Protein AF-A0AAW8JN00-F1 (afdb_monomer)

Organism: NCBI:txid202952

Sequence (300 aa):
QDIVAKSGEGSQAATDALGNSLAQNLGGSSTYKDGVVTAPNYQITNLDGTSSTAATVGDAISSLNTAVTTPLNFSGDKGTGSSNKLGSTLAVVGDSNITTTATQDQIAVTLNKDLTIDSITAGNSKLDNSGLTVKNGNNTALYGADGINLNNGAVTVNKDGLTIAGGPSVTSAGINAGNKTISNVADAVNANDAVNKAQLDAASKAQDGKSATLGESTATALGGDAKYENGVVTSPNYQITNLDGSNSTAATVGDAISSLNAAVTTPLTFTGDSGSSTNKLGTTLAITGDDNITTTASQG

Secondary structure (DSSP, 8-state):
-HHHHHHHHHHHHHHHHHHHHHHHHH-TT--EETTEEPPP-EEEE-TTS-EEEESSHHHHHHHHHHHHHSPEEE--SSSS-EEE-TTPPPP----SSEEEEEETTEEEEEE-SS---S-EEETTEEEETTEEEEEETTEEEEEETTEEEETTTTEEEETTEEEETTS-EEETTEEE-TT------PPP-STTSPPPHHHHHHHHHHHHHHHHHHHHHHHHHH-TT--EETTEEPPP-EEEE-TTS-EEEESSHHHHHHHHHHHHHSPEEEE-SS-EEEE-TT--------TT--------

Foldseek 3Di:
DPVVVVVVVVVVVVLQVVLQVVQVVQAQPWDDDDNDIAFHWDWDQAPVRDIDTDRDPVVRVVRVVCRQQFWDWADDPDDDTDTHGPPDDDDDDDDPQWDWDDDVPDIDIDGDPDDDDQWDDDPQWIAHQQGIWGDDPQWIWGQGPQGIDINNNCWGQGPQGIDGVCAWTAGPVGTDGSPDDDPPQDDDDDPPGDHDVVVVVVVVVVVVVVLQVVLQVVQVVQDQPWHDDPSDTAFHWDWDQAPVRDIDTDRDPVVRVVRVVVRQQAWDWDDDVDDIDTHHPPDDDDDDDDPVDDDDDDDD

Nearest PDB structures (foldseek):
  3wpr-assembly1_B  TM=3.966E-01  e=1.343E-11  Acinetobacter sp. Tol 5
  3wpr-assembly1_C  TM=3.995E-01  e=1.968E-11  Acinetobacter sp. Tol 5
  3d9x-assembly1_B  TM=4.534E-01  e=5.196E-06  Bartonella henselae
  3wpa-assembly1_A  TM=3.324E-01  e=3.091E-08  Acinetobacter sp. Tol 5
  4lgo-assembly1_B  TM=4.475E-01  e=1.464E-05  Bartonella quintana

Solvent-accessible surface area (backbone atoms only — not comparable to full-atom values): 18003 Å² total; per-residue (Å²): 122,70,71,65,53,58,56,49,54,55,52,48,51,53,49,49,52,48,37,43,49,49,14,59,72,67,29,42,84,22,43,53,56,97,94,43,64,47,67,28,51,39,80,41,77,44,93,90,71,48,78,49,75,24,62,43,72,67,54,45,51,50,52,52,50,48,57,59,60,51,54,54,74,49,78,60,101,63,85,90,52,50,76,41,48,70,93,62,88,84,86,74,79,56,58,90,42,33,48,51,48,79,55,92,96,44,73,49,79,43,75,45,94,64,70,87,72,79,62,48,77,60,87,56,32,36,40,41,93,70,30,43,36,38,51,60,88,90,42,37,40,35,42,33,96,78,31,38,35,30,54,90,55,46,33,36,38,38,98,58,34,43,42,31,65,92,40,40,35,43,36,87,92,45,78,44,61,46,96,50,86,84,74,92,58,59,82,53,85,56,97,86,49,66,74,34,70,68,62,54,53,51,54,53,52,53,51,53,50,52,52,49,55,52,32,41,51,50,11,59,72,69,30,43,85,21,38,54,56,98,93,39,62,46,66,31,51,40,81,40,78,46,97,89,72,49,76,50,76,22,62,43,72,66,54,44,52,48,52,53,50,51,57,61,66,48,61,48,78,49,73,57,102,73,66,71,51,76,44,48,75,93,59,88,81,88,75,81,55,61,99,88,43,88,72,78,92,71,90,129

pLDDT: mean 92.85, std 9.32, range [42.09, 98.81]

Structure (mmCIF, N/CA/C/O backbone):
data_AF-A0AAW8JN00-F1
#
_entry.id   AF-A0AAW8JN00-F1
#
loop_
_atom_site.group_PDB
_atom_site.id
_atom_site.type_symbol
_atom_site.label_atom_id
_atom_site.label_alt_id
_atom_site.label_comp_id
_atom_site.label_asym_id
_atom_site.label_entity_id
_atom_site.label_seq_id
_atom_site.pdbx_PDB_ins_code
_atom_site.Cartn_x
_atom_site.Cartn_y
_atom_site.Cartn_z
_atom_site.occupancy
_atom_site.B_iso_or_equiv
_atom_site.auth_seq_id
_atom_site.auth_comp_id
_atom_site.auth_asym_id
_atom_site.auth_atom_id
_atom_site.pdbx_PDB_model_num
ATOM 1 N N . GLN A 1 1 ? 73.811 16.311 -104.431 1.00 53.72 1 GLN A N 1
ATOM 2 C CA . GLN A 1 1 ? 74.009 16.973 -103.126 1.00 53.72 1 GLN A CA 1
ATOM 3 C C . GLN A 1 1 ? 72.681 17.491 -102.559 1.00 53.72 1 GLN A C 1
ATOM 5 O O . GLN A 1 1 ? 72.428 17.252 -101.393 1.00 53.72 1 GLN A O 1
ATOM 10 N N . ASP A 1 2 ? 71.786 18.083 -103.363 1.00 54.56 2 ASP A N 1
ATOM 11 C CA . ASP A 1 2 ? 70.560 18.752 -102.864 1.00 54.56 2 ASP A CA 1
ATOM 12 C C . ASP A 1 2 ? 69.351 17.826 -102.549 1.00 54.56 2 ASP A C 1
AT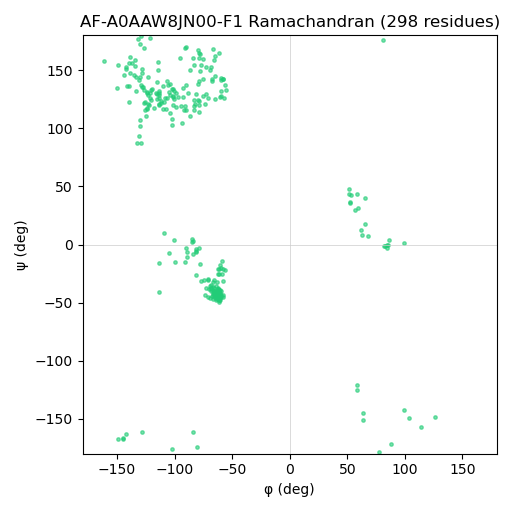OM 14 O O . ASP A 1 2 ? 68.523 18.116 -101.693 1.00 54.56 2 ASP A O 1
ATOM 18 N N . ILE A 1 3 ? 69.252 16.655 -103.195 1.00 51.94 3 ILE A N 1
ATOM 19 C CA . ILE A 1 3 ? 68.122 15.714 -103.003 1.00 51.94 3 ILE A CA 1
ATOM 20 C C . ILE A 1 3 ? 68.207 14.970 -101.656 1.00 51.94 3 ILE A C 1
ATOM 22 O O . ILE A 1 3 ? 67.180 14.669 -101.057 1.00 51.94 3 ILE A O 1
ATOM 26 N N . VAL A 1 4 ? 69.422 14.724 -101.153 1.00 53.56 4 VAL A N 1
ATOM 27 C CA . VAL A 1 4 ? 69.667 14.005 -99.885 1.00 53.56 4 VAL A CA 1
ATOM 28 C C . VAL A 1 4 ? 69.408 14.906 -98.667 1.00 53.56 4 VAL A C 1
ATOM 30 O O . VAL A 1 4 ? 68.942 14.430 -97.635 1.00 53.56 4 VAL A O 1
ATOM 33 N N . ALA A 1 5 ? 69.640 16.218 -98.799 1.00 52.75 5 ALA A N 1
ATOM 34 C CA . ALA A 1 5 ? 69.364 17.200 -97.748 1.00 52.75 5 ALA A CA 1
ATOM 35 C C . ALA A 1 5 ? 67.851 17.422 -97.549 1.00 52.75 5 ALA A C 1
ATOM 37 O O . ALA A 1 5 ? 67.353 17.343 -96.428 1.00 52.75 5 ALA A O 1
ATOM 38 N N . LYS A 1 6 ? 67.088 17.568 -98.644 1.00 52.38 6 LYS A N 1
ATOM 39 C CA . LYS A 1 6 ? 65.624 17.760 -98.603 1.00 52.38 6 LYS A CA 1
ATOM 40 C C . LYS A 1 6 ? 64.851 16.543 -98.076 1.00 52.38 6 LYS A C 1
ATOM 42 O O . LYS A 1 6 ? 63.824 16.707 -97.421 1.00 52.38 6 LYS A O 1
ATOM 47 N N . SER A 1 7 ? 65.341 15.322 -98.327 1.00 53.94 7 SER A N 1
ATOM 48 C CA . SER A 1 7 ? 64.768 14.099 -97.742 1.00 53.94 7 SER A CA 1
ATOM 49 C C . SER A 1 7 ? 65.036 13.968 -96.236 1.00 53.94 7 SER A C 1
ATOM 51 O O . SER A 1 7 ? 64.213 13.393 -95.527 1.00 53.94 7 SER A O 1
ATOM 53 N N . GLY A 1 8 ? 66.153 14.515 -95.737 1.00 58.94 8 GLY A N 1
ATOM 54 C CA . GLY A 1 8 ? 66.487 14.530 -94.308 1.00 58.94 8 GLY A CA 1
ATOM 55 C C . GLY A 1 8 ? 65.640 15.525 -93.512 1.00 58.94 8 GLY A C 1
ATOM 56 O O . GLY A 1 8 ? 65.099 15.170 -92.468 1.00 58.94 8 GLY A O 1
ATOM 57 N N . GLU A 1 9 ? 65.440 16.735 -94.043 1.00 61.09 9 GLU A N 1
ATOM 58 C CA . GLU A 1 9 ? 64.615 17.777 -93.408 1.00 61.09 9 GLU A CA 1
ATOM 59 C C . GLU A 1 9 ? 63.126 17.396 -93.341 1.00 61.09 9 GLU A C 1
ATOM 61 O O . GLU A 1 9 ? 62.487 17.590 -92.308 1.00 61.09 9 GLU A O 1
ATOM 66 N N . GLY A 1 10 ? 62.572 16.787 -94.398 1.00 65.56 10 GLY A N 1
ATOM 67 C CA . GLY A 1 10 ? 61.186 16.298 -94.394 1.00 65.56 10 GLY A CA 1
ATOM 68 C C . GLY A 1 10 ? 60.952 15.136 -93.418 1.00 65.56 10 GLY A C 1
ATOM 69 O O . GLY A 1 10 ? 59.910 15.079 -92.763 1.00 65.56 10 GLY A O 1
ATOM 70 N N . SER A 1 11 ? 61.936 14.239 -93.273 1.00 72.56 11 SER A N 1
ATOM 71 C CA . SER A 1 11 ? 61.894 13.137 -92.300 1.00 72.56 11 SER A CA 1
ATOM 72 C C . SER A 1 11 ? 62.031 13.636 -90.857 1.00 72.56 11 SER A C 1
ATOM 74 O O . SER A 1 11 ? 61.350 13.122 -89.967 1.00 72.56 11 SER A O 1
ATOM 76 N N . GLN A 1 12 ? 62.872 14.650 -90.617 1.00 77.50 12 GLN A N 1
ATOM 77 C CA . GLN A 1 12 ? 63.014 15.280 -89.303 1.00 77.50 12 GLN A CA 1
ATOM 78 C C . GLN A 1 12 ? 61.743 16.049 -88.920 1.00 77.50 12 GLN A C 1
ATOM 80 O O . GLN A 1 12 ? 61.234 15.846 -87.826 1.00 77.50 12 GLN A O 1
ATOM 85 N N . ALA A 1 13 ? 61.154 16.827 -89.835 1.00 81.69 13 ALA A N 1
ATOM 86 C CA . ALA A 1 13 ? 59.908 17.555 -89.582 1.00 81.69 13 ALA A CA 1
ATOM 87 C C . ALA A 1 13 ? 58.722 16.623 -89.261 1.00 81.69 13 ALA A C 1
ATOM 89 O O . ALA A 1 13 ? 57.920 16.921 -88.376 1.00 81.69 13 ALA A O 1
ATOM 90 N N . ALA A 1 14 ? 58.619 15.473 -89.938 1.00 84.69 14 ALA A N 1
ATOM 91 C CA . ALA A 1 14 ? 57.609 14.459 -89.628 1.00 84.69 14 ALA A CA 1
ATOM 92 C C . ALA A 1 14 ? 57.860 13.780 -88.267 1.00 84.69 14 ALA A C 1
ATOM 94 O O . ALA A 1 14 ? 56.913 13.525 -87.522 1.00 84.69 14 ALA A O 1
ATOM 95 N N . THR A 1 15 ? 59.128 13.530 -87.921 1.00 87.75 15 THR A N 1
ATOM 96 C CA . THR A 1 15 ? 59.525 12.969 -86.617 1.00 87.75 15 THR A CA 1
ATOM 97 C C . THR A 1 15 ? 59.272 13.964 -85.485 1.00 87.75 15 THR A C 1
ATOM 99 O O . THR A 1 15 ? 58.738 13.583 -84.447 1.00 87.75 15 THR A O 1
ATOM 102 N N . ASP A 1 16 ? 59.552 15.249 -85.703 1.00 91.38 16 ASP A N 1
ATOM 103 C CA . ASP A 1 16 ? 59.271 16.321 -84.751 1.00 91.38 16 ASP A CA 1
ATOM 104 C C . ASP A 1 16 ? 57.768 16.524 -84.566 1.00 91.38 16 ASP A C 1
ATOM 106 O O . ASP A 1 16 ? 57.301 16.707 -83.443 1.00 91.38 16 ASP A O 1
ATOM 110 N N . ALA A 1 17 ? 56.982 16.453 -85.643 1.00 91.88 17 ALA A N 1
ATOM 111 C CA . ALA A 1 17 ? 55.526 16.492 -85.557 1.00 91.88 17 ALA A CA 1
ATOM 112 C C . ALA A 1 17 ? 54.979 15.304 -84.748 1.00 91.88 17 ALA A C 1
ATOM 114 O O . ALA A 1 17 ? 54.106 15.492 -83.899 1.00 91.88 17 ALA A O 1
ATOM 115 N N . LEU A 1 18 ? 55.528 14.100 -84.953 1.00 93.69 18 LEU A N 1
ATOM 116 C CA . LEU A 1 18 ? 55.161 12.911 -84.184 1.00 93.69 18 LEU A CA 1
ATOM 117 C C . LEU A 1 18 ? 55.579 13.027 -82.710 1.00 93.69 18 LEU A C 1
ATOM 119 O O . LEU A 1 18 ? 54.777 12.718 -81.835 1.00 93.69 18 LEU A O 1
ATOM 123 N N . GLY A 1 19 ? 56.790 13.508 -82.422 1.00 95.12 19 GLY A N 1
ATOM 124 C CA . GLY A 1 19 ? 57.294 13.714 -81.062 1.00 95.12 19 GLY A CA 1
ATOM 125 C C . GLY A 1 19 ? 56.509 14.776 -80.292 1.00 95.12 19 GLY A C 1
ATOM 126 O O . GLY A 1 19 ? 56.103 14.539 -79.154 1.00 95.12 19 GLY A O 1
ATOM 127 N N . ASN A 1 20 ? 56.205 15.909 -80.934 1.00 94.44 20 ASN A N 1
ATOM 128 C CA . ASN A 1 20 ? 55.336 16.947 -80.376 1.00 94.44 20 ASN A CA 1
ATOM 129 C C . ASN A 1 20 ? 53.910 16.430 -80.145 1.00 94.44 20 ASN A C 1
ATOM 131 O O . ASN A 1 20 ? 53.331 16.686 -79.089 1.00 94.44 20 ASN A O 1
ATOM 135 N N . SER A 1 21 ? 53.355 15.669 -81.097 1.00 96.56 21 SER A N 1
ATOM 136 C CA . SER A 1 21 ? 52.035 15.050 -80.947 1.00 96.56 21 SER A CA 1
ATOM 137 C C . SER A 1 21 ? 52.020 14.032 -79.806 1.00 96.56 21 SER A C 1
ATOM 139 O O . SER A 1 21 ? 51.088 14.026 -79.006 1.00 96.56 21 SER A O 1
ATOM 141 N N . LEU A 1 22 ? 53.063 13.210 -79.671 1.00 95.94 22 LEU A N 1
ATOM 142 C CA . LEU A 1 22 ? 53.185 12.244 -78.584 1.00 95.94 22 LEU A CA 1
ATOM 143 C C . LEU A 1 22 ? 53.291 12.939 -77.219 1.00 95.94 22 LEU A C 1
ATOM 145 O O . LEU A 1 22 ? 52.544 12.582 -76.315 1.00 95.94 22 LEU A O 1
ATOM 149 N N . ALA A 1 23 ? 54.151 13.952 -77.073 1.00 95.62 23 ALA A N 1
ATOM 150 C CA . ALA A 1 23 ? 54.275 14.725 -75.833 1.00 95.62 23 ALA A CA 1
ATOM 151 C C . ALA A 1 23 ? 52.951 15.408 -75.446 1.00 95.62 23 ALA A C 1
ATOM 153 O O . ALA A 1 23 ? 52.528 15.345 -74.292 1.00 95.62 23 ALA A O 1
ATOM 154 N N . GLN A 1 24 ? 52.256 15.998 -76.424 1.00 95.38 24 GLN A N 1
ATOM 155 C CA . GLN A 1 24 ? 50.941 16.600 -76.213 1.00 95.38 24 GLN A CA 1
ATOM 156 C C . GLN A 1 24 ? 49.890 15.562 -75.789 1.00 95.38 24 GLN A C 1
ATOM 158 O O . GLN A 1 24 ? 49.123 15.824 -74.866 1.00 95.38 24 GLN A O 1
ATOM 163 N N . ASN A 1 25 ? 49.869 14.390 -76.431 1.00 95.31 25 ASN A N 1
ATOM 164 C CA . ASN A 1 25 ? 48.923 13.316 -76.118 1.00 95.31 25 ASN A CA 1
ATOM 165 C C . ASN A 1 25 ? 49.210 12.641 -74.768 1.00 95.31 25 ASN A C 1
ATOM 167 O O . ASN A 1 25 ? 48.277 12.190 -74.109 1.00 95.31 25 ASN A O 1
ATOM 171 N N . LEU A 1 26 ? 50.474 12.581 -74.335 1.00 95.44 26 LEU A N 1
ATOM 172 C CA . LEU A 1 26 ? 50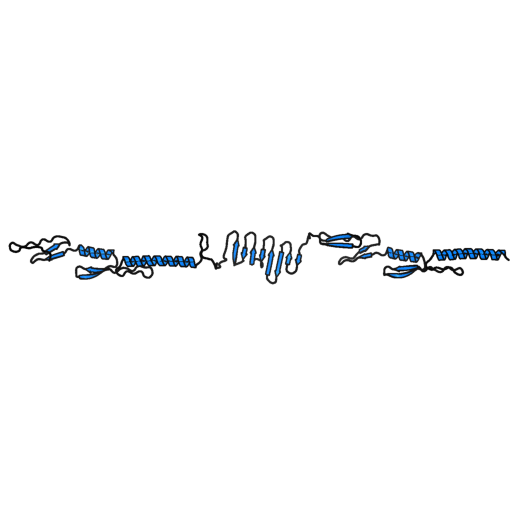.826 12.147 -72.981 1.00 95.44 26 LEU A CA 1
ATOM 173 C C . LEU A 1 26 ? 50.383 13.184 -71.937 1.00 95.44 26 LEU A C 1
ATOM 175 O O . LEU A 1 26 ? 49.941 12.808 -70.851 1.00 95.44 26 LEU A O 1
ATOM 179 N N . GLY A 1 27 ? 50.447 14.480 -72.252 1.00 95.00 27 GLY A N 1
ATOM 180 C CA . GLY A 1 27 ? 50.099 15.535 -71.304 1.00 95.00 27 GLY A CA 1
ATOM 181 C C . GLY A 1 27 ? 51.044 15.530 -70.099 1.00 95.00 27 GLY A C 1
ATOM 182 O O . GLY A 1 27 ? 52.236 15.287 -70.249 1.00 95.00 27 GLY A O 1
ATOM 183 N N . GLY A 1 28 ? 50.546 15.841 -68.896 1.00 94.88 28 GLY A N 1
ATOM 184 C CA . GLY A 1 28 ? 51.366 15.795 -67.674 1.00 94.88 28 GLY A CA 1
ATOM 185 C C . GLY A 1 28 ? 52.627 16.668 -67.741 1.00 94.88 28 GLY A C 1
ATOM 186 O O . GLY A 1 28 ? 53.642 16.328 -67.151 1.00 94.88 28 GLY A O 1
ATOM 187 N N . SER A 1 29 ? 52.595 17.767 -68.496 1.00 95.25 29 SER A N 1
ATOM 188 C CA . SER A 1 29 ? 53.763 18.620 -68.763 1.00 95.25 29 SER A CA 1
ATOM 189 C C . SER A 1 29 ? 54.895 17.968 -69.581 1.00 95.25 29 SER A C 1
ATOM 191 O O . SER A 1 29 ? 56.001 18.509 -69.598 1.00 95.25 29 SER A O 1
ATOM 193 N N . SER A 1 30 ? 54.643 16.861 -70.291 1.00 97.06 30 SER A N 1
ATOM 194 C CA . SER A 1 30 ? 55.571 16.315 -71.291 1.00 97.06 30 SER A CA 1
ATOM 195 C C . SER A 1 30 ? 55.884 17.333 -72.391 1.00 97.06 30 SER A C 1
ATOM 197 O O . SER A 1 30 ? 55.021 18.071 -72.866 1.00 97.06 30 SER A O 1
ATOM 199 N N . THR A 1 31 ? 57.134 17.333 -72.841 1.00 95.69 31 THR A N 1
ATOM 200 C CA . THR A 1 31 ? 57.665 18.191 -73.909 1.00 95.69 31 THR A CA 1
ATOM 201 C C . THR A 1 31 ? 58.499 17.369 -74.885 1.00 95.69 31 THR A C 1
ATOM 203 O O . THR A 1 31 ? 59.058 16.341 -74.507 1.00 95.69 31 THR A O 1
ATOM 206 N N . TYR A 1 32 ? 58.598 17.815 -76.138 1.00 95.19 32 TYR A N 1
ATOM 207 C CA . TYR A 1 32 ? 59.503 17.239 -77.132 1.00 95.19 32 TYR A CA 1
ATOM 208 C C . TYR A 1 32 ? 60.580 18.257 -77.504 1.00 95.19 32 TYR A C 1
ATOM 210 O O . TYR A 1 32 ? 60.267 19.393 -77.867 1.00 95.19 32 TYR A O 1
ATOM 218 N N . LYS A 1 33 ? 61.850 17.861 -77.387 1.00 92.56 33 LYS A N 1
ATOM 219 C CA . LYS A 1 33 ? 62.997 18.690 -77.765 1.00 92.56 33 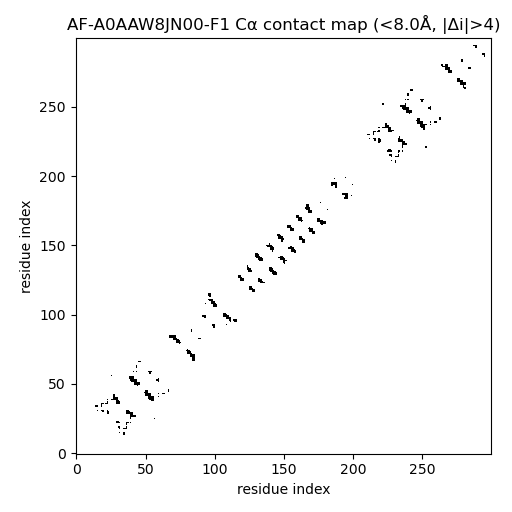LYS A CA 1
ATOM 220 C C . LYS A 1 33 ? 64.159 17.805 -78.208 1.00 92.56 33 LYS A C 1
ATOM 222 O O . LYS A 1 33 ? 64.470 16.822 -77.541 1.00 92.56 33 LYS A O 1
ATOM 227 N N . ASP A 1 34 ? 64.792 18.171 -79.323 1.00 89.31 34 ASP A N 1
ATOM 228 C CA . ASP A 1 34 ? 66.015 17.545 -79.844 1.00 89.31 34 ASP A CA 1
ATOM 229 C C . ASP A 1 34 ? 65.925 16.006 -79.963 1.00 89.31 34 ASP A C 1
ATOM 231 O O . ASP A 1 34 ? 66.842 15.278 -79.589 1.00 89.31 34 ASP A O 1
ATOM 235 N N . GLY A 1 35 ? 64.792 15.492 -80.462 1.00 88.75 35 GLY A N 1
ATOM 236 C CA . GLY A 1 35 ? 64.577 14.052 -80.664 1.00 88.75 35 GLY A CA 1
ATOM 237 C C . GLY A 1 35 ? 64.095 13.274 -79.434 1.00 88.75 35 GLY A C 1
ATOM 238 O O . GLY A 1 35 ? 63.870 12.069 -79.540 1.00 88.75 35 GLY A O 1
ATOM 239 N N . VAL A 1 36 ? 63.905 13.927 -78.281 1.00 93.81 36 VAL A N 1
ATOM 240 C CA . VAL A 1 36 ? 63.523 13.273 -77.018 1.00 93.81 36 VAL A CA 1
ATOM 241 C C . VAL A 1 36 ? 62.190 13.813 -76.501 1.00 93.81 36 VAL A C 1
ATOM 243 O O . VAL A 1 36 ? 61.981 15.023 -76.427 1.00 93.81 36 VAL A O 1
ATOM 246 N N . VAL A 1 37 ? 61.297 12.906 -76.096 1.00 95.88 37 VAL A N 1
ATOM 247 C CA . VAL A 1 37 ? 60.083 13.229 -75.331 1.00 95.88 37 VAL A CA 1
ATOM 248 C C . VAL A 1 37 ? 60.388 13.093 -73.840 1.00 95.88 37 VAL A C 1
ATOM 250 O O . VAL A 1 37 ? 60.869 12.049 -73.399 1.00 95.88 37 VAL A O 1
ATOM 253 N N . THR A 1 38 ? 60.111 14.131 -73.052 1.00 95.62 38 THR A N 1
ATOM 254 C CA . THR A 1 38 ? 60.216 14.062 -71.588 1.00 95.62 38 THR A CA 1
ATOM 255 C C . THR A 1 38 ? 59.042 13.280 -70.998 1.00 95.62 38 THR A C 1
ATOM 257 O O . THR A 1 38 ? 57.908 13.370 -71.479 1.00 95.62 38 THR A O 1
ATOM 260 N N . ALA A 1 39 ? 59.309 12.489 -69.956 1.00 95.75 39 ALA A N 1
ATOM 261 C CA . ALA A 1 39 ? 58.270 11.723 -69.274 1.00 95.75 39 ALA A CA 1
ATOM 262 C C . ALA A 1 39 ? 57.186 12.659 -68.705 1.00 95.75 39 ALA A C 1
ATOM 264 O O . ALA A 1 39 ? 57.524 13.750 -68.231 1.00 95.75 39 ALA A O 1
ATOM 265 N N . PRO A 1 40 ? 55.905 12.258 -68.738 1.00 96.38 40 PRO A N 1
ATOM 266 C CA . PRO A 1 40 ? 54.851 13.035 -68.105 1.00 96.38 40 PRO A CA 1
ATOM 267 C C . PRO A 1 40 ? 55.052 13.065 -66.587 1.00 96.38 40 PRO A C 1
ATOM 269 O O . PRO A 1 40 ? 55.760 12.249 -66.009 1.00 96.38 40 PRO A O 1
ATOM 272 N N . ASN A 1 41 ? 54.403 14.013 -65.929 1.00 95.81 41 ASN A N 1
ATOM 273 C CA . ASN A 1 41 ? 54.337 14.156 -64.486 1.00 95.81 41 ASN A CA 1
ATOM 274 C C . ASN A 1 41 ? 52.865 14.307 -64.086 1.00 95.81 41 ASN A C 1
ATOM 276 O O . ASN A 1 41 ? 52.324 15.417 -64.017 1.00 95.81 41 ASN A O 1
ATOM 280 N N . TYR A 1 42 ? 52.195 13.176 -63.870 1.00 97.31 42 TYR A N 1
ATOM 281 C CA . TYR A 1 42 ? 50.808 13.160 -63.415 1.00 97.31 42 TYR A CA 1
ATOM 282 C C . TYR A 1 42 ? 50.760 13.350 -61.904 1.00 97.31 42 TYR A C 1
ATOM 284 O O . TYR A 1 42 ? 51.319 12.540 -61.171 1.00 97.31 42 TYR A O 1
ATOM 292 N N . GLN A 1 43 ? 50.076 14.393 -61.438 1.00 95.31 43 GLN A N 1
ATOM 293 C CA . GLN A 1 43 ? 49.836 14.614 -60.012 1.00 95.31 43 GLN A CA 1
ATOM 294 C C . GLN A 1 43 ? 48.654 13.763 -59.541 1.00 95.31 43 GLN A C 1
ATOM 296 O O . GLN A 1 43 ? 47.587 13.789 -60.155 1.00 95.31 43 GLN A O 1
ATOM 301 N N . ILE A 1 44 ? 48.843 13.025 -58.450 1.00 95.50 44 ILE A N 1
ATOM 302 C CA . ILE A 1 44 ? 47.861 12.096 -57.885 1.00 95.50 44 ILE A CA 1
ATOM 303 C C . ILE A 1 44 ? 47.614 12.481 -56.431 1.00 95.50 44 ILE A C 1
ATOM 305 O O . ILE A 1 44 ? 48.565 12.623 -55.668 1.00 95.50 44 ILE A O 1
ATOM 309 N N . THR A 1 45 ? 46.349 12.613 -56.035 1.00 94.38 45 THR A N 1
ATOM 310 C CA . THR A 1 45 ? 45.963 12.750 -54.625 1.00 94.38 45 THR A CA 1
ATOM 311 C C . THR A 1 45 ? 45.689 11.367 -54.043 1.00 94.38 45 THR A C 1
ATOM 313 O O . THR A 1 45 ? 44.819 10.640 -54.524 1.00 94.38 45 THR A O 1
ATOM 316 N N . ASN A 1 46 ? 46.450 10.997 -53.021 1.00 91.00 46 ASN A N 1
ATOM 317 C CA . ASN A 1 46 ? 46.340 9.731 -52.313 1.00 91.00 46 ASN A CA 1
ATOM 318 C C . ASN A 1 46 ? 45.147 9.757 -51.334 1.00 91.00 46 ASN A C 1
ATOM 320 O O . ASN A 1 46 ? 44.632 10.818 -50.982 1.00 91.00 46 ASN A O 1
ATOM 324 N N . LEU A 1 47 ? 44.719 8.583 -50.856 1.00 89.94 47 LEU A N 1
ATOM 325 C CA . LEU A 1 47 ? 43.568 8.444 -49.946 1.00 89.94 47 LEU A CA 1
ATOM 326 C C . LEU A 1 47 ? 43.744 9.157 -48.595 1.00 89.94 47 LEU A C 1
ATOM 328 O O . LEU A 1 47 ? 42.758 9.529 -47.967 1.00 89.94 47 LEU A O 1
ATOM 332 N N . ASP A 1 48 ? 44.984 9.350 -48.154 1.00 90.00 48 ASP A N 1
ATOM 333 C CA . ASP A 1 48 ? 45.329 10.094 -46.938 1.00 90.00 48 ASP A CA 1
ATOM 334 C C . ASP A 1 48 ? 45.401 11.619 -47.159 1.00 90.00 48 ASP A C 1
ATOM 336 O O . ASP A 1 48 ? 45.730 12.367 -46.238 1.00 90.00 48 ASP A O 1
ATOM 340 N N . GLY A 1 49 ? 45.097 12.087 -48.375 1.00 92.06 49 GLY A N 1
ATOM 341 C CA . GLY A 1 49 ? 45.130 13.494 -48.768 1.00 92.06 49 GLY A CA 1
ATOM 342 C C . GLY A 1 49 ? 46.502 14.008 -49.216 1.00 92.06 49 GLY A C 1
ATOM 343 O O . GLY A 1 49 ? 46.610 15.179 -49.579 1.00 92.06 49 GLY A O 1
ATOM 344 N N . THR A 1 50 ? 47.548 13.176 -49.220 1.00 94.75 50 THR A N 1
ATOM 345 C CA . THR A 1 50 ? 48.882 13.567 -49.714 1.00 94.75 50 THR A CA 1
ATOM 346 C C . THR A 1 50 ? 48.966 13.533 -51.245 1.00 94.75 50 THR A C 1
ATOM 348 O O . THR A 1 50 ? 48.159 12.877 -51.901 1.00 94.75 50 THR A O 1
ATOM 351 N N . SER A 1 51 ? 49.951 14.219 -51.837 1.00 93.56 51 SER A N 1
ATOM 352 C CA . SER A 1 51 ? 50.187 14.198 -53.289 1.00 93.56 51 SER A CA 1
ATOM 353 C C . SER A 1 51 ? 51.389 13.333 -53.664 1.00 93.56 51 SER A C 1
ATOM 355 O O . SER A 1 51 ? 52.444 13.416 -53.036 1.00 93.56 51 SER A O 1
ATOM 357 N N . SER A 1 52 ? 51.252 12.553 -54.734 1.00 93.38 52 SER A N 1
ATOM 358 C CA . SER A 1 52 ? 52.332 11.801 -55.380 1.00 93.38 52 SER A CA 1
ATOM 359 C C . SER A 1 52 ? 52.394 12.109 -56.882 1.00 93.38 52 SER A C 1
ATOM 361 O O . SER A 1 52 ? 51.504 12.769 -57.427 1.00 93.38 52 SER A O 1
ATOM 363 N N . THR A 1 53 ? 53.465 11.679 -57.554 1.00 95.50 53 THR A N 1
ATOM 364 C CA . THR A 1 53 ? 53.629 11.846 -59.003 1.00 95.50 53 THR A CA 1
ATOM 365 C C . THR A 1 53 ? 53.846 10.510 -59.705 1.00 95.50 53 THR A C 1
ATOM 367 O O . THR A 1 53 ? 54.508 9.622 -59.171 1.00 95.50 53 THR A O 1
ATOM 370 N N . ALA A 1 54 ? 53.302 10.367 -60.916 1.00 96.50 54 ALA A N 1
ATOM 371 C CA . ALA A 1 54 ? 53.539 9.218 -61.788 1.00 96.50 54 ALA A CA 1
ATOM 372 C C . ALA A 1 54 ? 54.164 9.660 -63.115 1.00 96.50 54 ALA A C 1
ATOM 374 O O . ALA A 1 54 ? 53.682 10.594 -63.759 1.00 96.50 54 ALA A O 1
ATOM 375 N N . ALA A 1 55 ? 55.221 8.952 -63.522 1.00 95.75 55 ALA A N 1
ATOM 376 C CA . ALA A 1 55 ? 55.969 9.229 -64.747 1.00 95.75 55 ALA A CA 1
ATOM 377 C C . ALA A 1 55 ? 55.424 8.492 -65.983 1.00 95.75 55 ALA A C 1
ATOM 379 O O . ALA A 1 55 ? 55.896 8.699 -67.099 1.00 95.75 55 ALA A O 1
ATOM 380 N N . THR A 1 56 ? 54.442 7.606 -65.793 1.00 96.12 56 THR A N 1
ATOM 381 C CA . THR A 1 56 ? 53.797 6.841 -66.863 1.00 96.12 56 THR A CA 1
ATOM 382 C C . THR A 1 56 ? 52.283 6.796 -66.665 1.00 96.12 56 THR A C 1
ATOM 384 O O . THR A 1 56 ? 51.777 6.924 -65.548 1.00 96.12 56 THR A O 1
ATOM 387 N N . VAL A 1 57 ? 51.547 6.577 -67.759 1.00 95.31 57 VAL A N 1
ATOM 388 C CA . VAL A 1 57 ? 50.086 6.386 -67.718 1.00 95.31 57 VAL A CA 1
ATOM 389 C C . VAL A 1 57 ? 49.719 5.135 -66.910 1.00 95.31 57 VAL A C 1
ATOM 391 O O . VAL A 1 57 ? 48.745 5.150 -66.163 1.00 95.31 57 VAL A O 1
ATOM 394 N N . GLY A 1 58 ? 50.509 4.061 -67.021 1.00 96.75 58 GLY A N 1
ATOM 395 C CA . GLY A 1 58 ? 50.266 2.804 -66.309 1.00 96.75 58 GLY A CA 1
ATOM 396 C C . GLY A 1 58 ? 50.360 2.953 -64.791 1.00 96.75 58 GLY A C 1
ATOM 397 O O . GLY A 1 58 ? 49.479 2.469 -64.078 1.00 96.75 58 GLY A O 1
ATOM 398 N N . ASP A 1 59 ? 51.370 3.677 -64.303 1.00 95.81 59 ASP A N 1
ATOM 399 C CA . ASP A 1 59 ? 51.530 3.946 -62.870 1.00 95.81 59 ASP A CA 1
ATOM 400 C C . ASP A 1 59 ? 50.397 4.836 -62.352 1.00 95.81 59 ASP A C 1
ATOM 402 O O . ASP A 1 59 ? 49.811 4.551 -61.309 1.00 95.81 59 ASP A O 1
ATOM 406 N N . ALA A 1 60 ? 50.017 5.867 -63.118 1.00 95.75 60 ALA A N 1
ATOM 407 C CA . ALA A 1 60 ? 48.905 6.744 -62.759 1.00 95.75 60 ALA A CA 1
ATOM 408 C C . ALA A 1 60 ? 47.574 5.979 -62.649 1.00 95.75 60 ALA A C 1
ATOM 410 O O . ALA A 1 60 ? 46.851 6.121 -61.659 1.00 95.75 60 ALA A O 1
ATOM 411 N N . ILE A 1 61 ? 47.275 5.119 -63.629 1.00 96.38 61 ILE A N 1
ATOM 412 C CA . ILE A 1 61 ? 46.081 4.261 -63.617 1.00 96.38 61 ILE A CA 1
ATOM 413 C C . ILE A 1 61 ? 46.140 3.256 -62.462 1.00 96.38 61 ILE A C 1
ATOM 415 O O . ILE A 1 61 ? 45.128 3.030 -61.802 1.00 96.38 61 ILE A O 1
ATOM 419 N N . SER A 1 62 ? 47.304 2.668 -62.184 1.00 95.44 62 SER A N 1
ATOM 420 C CA . SER A 1 62 ? 47.468 1.687 -61.101 1.00 95.44 62 SER A CA 1
ATOM 421 C C . SER A 1 62 ? 47.254 2.312 -59.723 1.00 95.44 62 SER A C 1
ATOM 423 O O . SER A 1 62 ? 46.594 1.714 -58.868 1.00 95.44 62 SER A O 1
ATOM 425 N N . SER A 1 63 ? 47.743 3.536 -59.517 1.00 94.50 63 SER A N 1
ATOM 426 C CA . SER A 1 63 ? 47.493 4.313 -58.300 1.00 94.50 63 SER A CA 1
ATOM 427 C C . SER A 1 63 ? 46.008 4.632 -58.130 1.00 94.50 63 SER A C 1
ATOM 429 O O . SER A 1 63 ? 45.451 4.380 -57.060 1.00 94.50 63 SER A O 1
ATOM 431 N N . LEU A 1 64 ? 45.331 5.094 -59.190 1.00 93.81 64 LEU A N 1
ATOM 432 C CA . LEU A 1 64 ? 43.883 5.325 -59.147 1.00 93.81 64 LEU A CA 1
ATOM 433 C C . LEU A 1 64 ? 43.112 4.025 -58.872 1.00 93.81 64 LEU A C 1
ATOM 435 O O . LEU A 1 64 ? 42.204 4.011 -58.043 1.00 93.81 64 LEU A O 1
ATOM 439 N N . ASN A 1 65 ? 43.505 2.920 -59.510 1.00 94.69 65 ASN A N 1
ATOM 440 C CA . ASN A 1 65 ? 42.908 1.607 -59.283 1.00 94.69 65 ASN A CA 1
ATOM 441 C C . ASN A 1 65 ? 43.082 1.154 -57.826 1.00 94.69 65 ASN A C 1
ATOM 443 O O . ASN A 1 65 ? 42.142 0.656 -57.212 1.00 94.69 65 ASN A O 1
ATOM 447 N N . THR A 1 66 ? 44.260 1.368 -57.241 1.00 93.69 66 THR A N 1
ATOM 448 C CA . THR A 1 66 ? 44.514 1.069 -55.824 1.00 93.69 66 THR A CA 1
ATOM 449 C C . THR A 1 66 ? 43.611 1.905 -54.919 1.00 93.69 66 THR A C 1
ATOM 451 O O . THR A 1 66 ? 42.994 1.364 -54.002 1.00 93.69 66 THR A O 1
ATOM 454 N N . ALA A 1 67 ? 43.458 3.200 -55.208 1.00 92.75 67 ALA A N 1
ATOM 455 C CA . ALA A 1 67 ? 42.595 4.087 -54.432 1.00 92.75 67 ALA A CA 1
ATOM 456 C C . ALA A 1 67 ? 41.122 3.639 -54.453 1.00 92.75 67 ALA A C 1
ATOM 458 O O . ALA A 1 67 ? 40.501 3.546 -53.397 1.00 92.75 67 ALA A O 1
ATOM 459 N N . VAL A 1 68 ? 40.570 3.291 -55.623 1.00 93.69 68 VAL A N 1
ATOM 460 C CA . VAL A 1 68 ? 39.156 2.871 -55.740 1.00 93.69 68 VAL A CA 1
ATOM 461 C C . VAL A 1 68 ? 38.893 1.431 -55.282 1.00 93.69 68 VAL A C 1
ATOM 463 O O . VAL A 1 68 ? 37.742 1.071 -55.036 1.00 93.69 68 VAL A O 1
ATOM 466 N N . THR A 1 69 ? 39.932 0.596 -55.160 1.00 93.75 69 THR A N 1
ATOM 467 C CA . THR A 1 69 ? 39.810 -0.799 -54.687 1.00 93.75 69 THR A CA 1
ATOM 468 C C . THR A 1 69 ? 40.172 -0.989 -53.215 1.00 93.75 69 THR A C 1
ATOM 470 O O . THR A 1 69 ? 39.807 -2.018 -52.637 1.00 93.75 69 THR A O 1
ATOM 473 N N . THR A 1 70 ? 40.835 -0.013 -52.591 1.00 95.19 70 THR A N 1
ATOM 474 C CA . THR A 1 70 ? 41.075 -0.007 -51.143 1.00 95.19 70 THR A CA 1
ATOM 475 C C . THR A 1 70 ? 39.732 0.118 -50.415 1.00 95.19 70 THR A C 1
ATOM 477 O O . THR A 1 70 ? 38.961 1.033 -50.705 1.00 95.19 70 THR A O 1
ATOM 480 N N . PRO A 1 71 ? 39.398 -0.801 -49.495 1.00 94.31 71 PRO A N 1
ATOM 481 C CA . PRO A 1 71 ? 38.095 -0.800 -48.848 1.00 94.31 71 PRO A CA 1
ATOM 482 C C . PRO A 1 71 ? 37.979 0.277 -47.764 1.00 94.31 71 PRO A C 1
ATOM 484 O O . PRO A 1 71 ? 38.954 0.665 -47.121 1.00 94.31 71 PRO A O 1
ATOM 487 N N . LEU A 1 72 ? 36.742 0.690 -47.506 1.00 94.25 72 LEU A N 1
ATOM 488 C CA . LEU A 1 72 ? 36.356 1.454 -46.329 1.00 94.25 72 LEU A CA 1
ATOM 489 C C . LEU A 1 72 ? 36.210 0.507 -45.134 1.00 94.25 72 LEU A C 1
ATOM 491 O O . LEU A 1 72 ? 35.436 -0.453 -45.185 1.00 94.25 72 LEU A O 1
ATOM 495 N N . ASN A 1 73 ? 36.935 0.786 -44.054 1.00 93.12 73 ASN A N 1
ATOM 496 C CA . ASN A 1 73 ? 36.897 -0.014 -42.832 1.00 93.12 73 ASN A CA 1
ATOM 497 C C . ASN A 1 73 ? 36.008 0.654 -41.774 1.00 93.12 73 ASN A C 1
ATOM 499 O O . ASN A 1 73 ? 36.165 1.839 -41.492 1.00 93.12 73 ASN A O 1
ATOM 503 N N . PHE A 1 74 ? 35.110 -0.119 -41.166 1.00 93.88 74 PHE A N 1
ATOM 504 C CA . PHE A 1 74 ? 34.191 0.318 -40.113 1.00 93.88 74 PHE A CA 1
ATOM 505 C C . PHE A 1 74 ? 34.373 -0.552 -38.868 1.00 93.88 74 PHE A C 1
ATOM 507 O O . PHE A 1 74 ? 34.357 -1.780 -38.958 1.00 93.88 74 PHE A O 1
ATOM 514 N N . SER A 1 75 ? 34.507 0.071 -37.702 1.00 94.56 75 SER A N 1
ATOM 515 C CA . SER A 1 75 ? 34.553 -0.598 -36.397 1.00 94.56 75 SER A CA 1
ATOM 516 C C . SER A 1 75 ? 33.338 -0.213 -35.558 1.00 94.56 75 SER A C 1
ATOM 518 O O . SER A 1 75 ? 32.828 0.897 -35.688 1.00 94.56 75 SER A O 1
ATOM 520 N N . GLY A 1 76 ? 32.898 -1.111 -34.679 1.00 91.69 76 GLY A N 1
ATOM 521 C CA . GLY A 1 76 ? 31.891 -0.821 -33.657 1.00 91.69 76 GLY A CA 1
ATOM 522 C C . GLY A 1 76 ? 32.435 -1.088 -32.256 1.00 91.69 76 GLY A C 1
ATOM 523 O O . GLY A 1 76 ? 33.546 -1.592 -32.106 1.00 91.69 76 GLY A O 1
ATOM 524 N N . ASP A 1 77 ? 31.622 -0.809 -31.238 1.00 92.50 77 ASP A N 1
ATOM 525 C CA . ASP A 1 77 ? 31.977 -1.032 -29.825 1.00 92.50 77 ASP A CA 1
ATOM 526 C C . ASP A 1 77 ? 32.257 -2.510 -29.495 1.00 92.50 77 ASP A C 1
ATOM 528 O O . ASP A 1 77 ? 32.898 -2.831 -28.493 1.00 92.50 77 ASP A O 1
ATOM 532 N N . LYS A 1 78 ? 31.752 -3.430 -30.327 1.00 92.44 78 LYS A N 1
ATOM 533 C CA . LYS A 1 78 ? 31.963 -4.880 -30.240 1.00 92.44 78 LYS A CA 1
ATOM 534 C C . LYS A 1 78 ? 32.185 -5.478 -31.633 1.00 92.44 78 LYS A C 1
ATOM 536 O O . LYS A 1 78 ? 31.774 -4.907 -32.641 1.00 92.44 78 LYS A O 1
ATOM 541 N N . GLY A 1 79 ? 32.765 -6.680 -31.670 1.00 91.12 79 GLY A N 1
ATOM 542 C CA . GLY A 1 79 ? 33.035 -7.432 -32.901 1.00 91.12 79 GLY A CA 1
ATOM 543 C C . GLY A 1 79 ? 34.390 -7.101 -33.534 1.00 91.12 79 GLY A C 1
ATOM 544 O O . GLY A 1 79 ? 35.216 -6.419 -32.937 1.00 91.12 79 GLY A O 1
ATOM 545 N N . THR A 1 80 ? 34.631 -7.618 -34.742 1.00 92.12 80 THR A N 1
ATOM 546 C CA . THR A 1 80 ? 35.921 -7.507 -35.458 1.00 92.12 80 THR A CA 1
ATOM 547 C C . THR A 1 80 ? 35.946 -6.420 -36.539 1.00 92.12 80 THR A C 1
ATOM 549 O O . THR A 1 80 ? 36.934 -6.301 -37.257 1.00 92.12 80 THR A O 1
ATOM 552 N N . GLY A 1 81 ? 34.873 -5.634 -36.678 1.00 92.19 81 GLY A N 1
ATOM 553 C CA . GLY A 1 81 ? 34.716 -4.637 -37.742 1.00 92.19 81 GLY A CA 1
ATOM 554 C C . GLY A 1 81 ? 34.325 -5.225 -39.106 1.00 92.19 81 GLY A C 1
ATOM 555 O O . GLY A 1 81 ? 34.106 -6.428 -39.249 1.00 92.19 81 GLY A O 1
ATOM 556 N N . SER A 1 82 ? 34.205 -4.349 -40.105 1.00 94.06 82 SER A N 1
ATOM 557 C CA . SER A 1 82 ? 33.823 -4.668 -41.485 1.00 94.06 82 SER A CA 1
ATOM 558 C C . SER A 1 82 ? 34.670 -3.879 -42.483 1.00 94.06 82 SER A C 1
ATOM 560 O O . SER A 1 82 ? 35.065 -2.747 -42.211 1.00 94.06 82 SER A O 1
ATOM 562 N N . SER A 1 83 ? 34.934 -4.472 -43.646 1.00 94.94 83 SER A N 1
ATOM 563 C CA . SER A 1 83 ? 35.715 -3.881 -44.732 1.00 94.94 83 SER A CA 1
ATOM 564 C C . SER A 1 83 ? 34.887 -3.925 -46.015 1.00 94.94 83 SER A C 1
ATOM 566 O O . SER A 1 83 ? 34.530 -5.003 -46.490 1.00 94.94 83 SER A O 1
ATOM 568 N N . ASN A 1 84 ? 34.536 -2.755 -46.550 1.00 94.75 84 ASN A N 1
ATOM 569 C CA . ASN A 1 84 ? 33.557 -2.604 -47.626 1.00 94.75 84 ASN A CA 1
ATOM 570 C C . ASN A 1 84 ? 34.198 -1.916 -48.827 1.00 94.75 84 ASN A C 1
ATOM 572 O O . ASN A 1 84 ? 34.765 -0.832 -48.713 1.00 94.75 84 ASN A O 1
ATOM 576 N N . LYS A 1 85 ? 34.107 -2.537 -50.000 1.00 94.25 85 LYS A N 1
ATOM 577 C CA . LYS A 1 85 ? 34.638 -1.954 -51.238 1.00 94.25 85 LYS A CA 1
ATOM 578 C C . LYS A 1 85 ? 33.756 -0.797 -51.706 1.00 94.25 85 LYS A C 1
ATOM 580 O O . LYS A 1 85 ? 32.548 -0.796 -51.454 1.00 94.25 85 LYS A O 1
ATOM 585 N N . LEU A 1 86 ? 34.335 0.156 -52.433 1.00 94.62 86 LEU A N 1
ATOM 586 C CA . LEU A 1 86 ? 33.557 1.219 -53.065 1.00 94.62 86 LEU A CA 1
ATOM 587 C C . LEU A 1 86 ? 32.476 0.619 -53.985 1.00 94.62 86 LEU A C 1
ATOM 589 O O . LEU A 1 86 ? 32.720 -0.361 -54.686 1.00 94.62 86 LEU A O 1
ATOM 593 N N . GLY A 1 87 ? 31.267 1.183 -53.942 1.00 90.94 87 GLY A N 1
ATOM 594 C CA . GLY A 1 87 ? 30.108 0.680 -54.688 1.00 90.94 87 GLY A CA 1
ATOM 595 C C . GLY A 1 87 ? 29.363 -0.491 -54.031 1.00 90.94 87 GLY A C 1
ATOM 596 O O . GLY A 1 87 ? 28.350 -0.927 -54.572 1.00 90.94 87 GLY A O 1
ATOM 597 N N . SER A 1 88 ? 29.815 -0.990 -52.873 1.00 94.50 88 SER A N 1
ATOM 598 C CA . SER A 1 88 ? 29.050 -1.958 -52.071 1.00 94.50 88 SER A CA 1
ATOM 599 C C . SER A 1 88 ? 28.030 -1.277 -51.147 1.00 94.50 88 SER A C 1
ATOM 601 O O . SER A 1 88 ? 28.129 -0.085 -50.856 1.00 94.50 88 SER A O 1
ATOM 603 N N . THR A 1 89 ? 27.037 -2.039 -50.682 1.00 92.81 89 THR A N 1
ATOM 604 C CA . THR A 1 89 ? 26.038 -1.579 -49.708 1.00 92.81 89 THR A CA 1
ATOM 605 C C . THR A 1 89 ? 26.436 -2.006 -48.297 1.00 92.81 89 THR A C 1
ATOM 607 O O . THR A 1 89 ? 26.623 -3.194 -48.046 1.00 92.81 89 THR A O 1
ATOM 610 N N . LEU A 1 90 ? 26.492 -1.052 -47.364 1.00 91.94 90 LEU A N 1
ATOM 611 C CA . LEU A 1 90 ? 26.598 -1.315 -45.928 1.00 91.94 90 LEU A CA 1
ATOM 612 C C . LEU A 1 90 ? 25.220 -1.146 -45.281 1.00 91.94 90 LEU A C 1
ATOM 614 O O . LEU A 1 90 ? 24.643 -0.062 -45.322 1.00 91.94 90 LEU A O 1
ATOM 618 N N . ALA A 1 91 ? 24.705 -2.205 -44.661 1.00 92.19 91 ALA A N 1
ATOM 619 C CA . ALA A 1 91 ? 23.495 -2.121 -43.855 1.00 92.19 91 ALA A CA 1
ATOM 620 C C . ALA A 1 91 ? 23.846 -1.746 -42.408 1.00 92.19 91 ALA A C 1
ATOM 622 O O . ALA A 1 91 ? 24.684 -2.393 -41.781 1.00 92.19 91 ALA A O 1
ATOM 623 N N . VAL A 1 92 ? 23.161 -0.740 -41.864 1.00 94.38 92 VAL A N 1
ATOM 624 C CA . VAL A 1 92 ? 23.143 -0.459 -40.424 1.00 94.38 92 VAL A CA 1
ATOM 625 C C . VAL A 1 92 ? 21.819 -0.985 -39.903 1.00 94.38 92 VAL A C 1
ATOM 627 O O . VAL A 1 92 ? 20.768 -0.441 -40.234 1.00 94.38 92 VAL A O 1
ATOM 630 N N . VAL A 1 93 ? 21.862 -2.084 -39.158 1.00 93.81 93 VAL A N 1
ATOM 631 C CA . VAL A 1 93 ? 20.669 -2.813 -38.716 1.00 93.81 93 VAL A CA 1
ATOM 632 C C . VAL A 1 93 ? 20.355 -2.502 -37.258 1.00 93.81 93 VAL A C 1
ATOM 634 O O . VAL A 1 93 ? 21.249 -2.482 -36.415 1.00 93.81 93 VAL A O 1
ATOM 637 N N . GLY A 1 94 ? 19.081 -2.235 -36.984 1.00 95.94 94 GLY A N 1
ATOM 638 C CA . GLY A 1 94 ? 18.546 -2.179 -35.631 1.00 95.94 94 GLY A CA 1
ATOM 639 C C . GLY A 1 94 ? 18.154 -3.561 -35.102 1.00 95.94 94 GLY A C 1
ATOM 640 O O . GLY A 1 94 ? 18.570 -4.593 -35.632 1.00 95.94 94 GLY A O 1
ATOM 641 N N . ASP A 1 95 ? 17.320 -3.572 -34.070 1.00 96.62 95 ASP A N 1
ATOM 642 C CA . ASP A 1 95 ? 16.762 -4.775 -33.451 1.00 96.62 95 ASP A CA 1
ATOM 643 C C . ASP A 1 95 ? 15.299 -4.533 -33.025 1.00 96.62 95 ASP A C 1
ATOM 645 O O . ASP A 1 95 ? 14.653 -3.586 -33.474 1.00 96.62 95 ASP A O 1
ATOM 649 N N . SER A 1 96 ? 14.745 -5.383 -32.156 1.00 97.44 96 SER A N 1
ATOM 650 C CA . SER A 1 96 ? 13.376 -5.213 -31.646 1.00 97.44 96 SER A CA 1
ATOM 651 C C . SER A 1 96 ? 13.145 -3.887 -30.903 1.00 97.44 96 SER A C 1
ATOM 653 O O . SER A 1 96 ? 12.000 -3.457 -30.777 1.00 97.44 96 SER A O 1
ATOM 655 N N . ASN A 1 97 ? 14.203 -3.232 -30.420 1.00 98.25 97 ASN A N 1
ATOM 656 C CA . ASN A 1 97 ? 14.167 -2.007 -29.619 1.00 98.25 97 ASN A CA 1
ATOM 657 C C . ASN A 1 97 ? 14.778 -0.791 -30.335 1.00 98.25 97 ASN A C 1
ATOM 659 O O . ASN A 1 97 ? 14.543 0.339 -29.905 1.00 98.25 97 ASN A O 1
ATOM 663 N N . ILE A 1 98 ? 15.544 -0.997 -31.406 1.00 98.38 98 ILE A N 1
ATOM 664 C CA . ILE A 1 98 ? 16.221 0.051 -32.172 1.00 98.38 98 ILE A CA 1
ATOM 665 C C . ILE A 1 98 ? 15.768 0.012 -33.629 1.00 98.38 98 ILE A C 1
ATOM 667 O O . ILE A 1 98 ? 15.857 -1.020 -34.286 1.00 98.38 98 ILE A O 1
ATOM 671 N N . THR A 1 99 ? 15.378 1.165 -34.166 1.00 98.06 99 THR A N 1
ATOM 672 C CA . THR A 1 99 ? 15.159 1.369 -35.602 1.00 98.06 99 THR A CA 1
ATOM 673 C C . THR A 1 99 ? 16.299 2.188 -36.190 1.00 98.06 99 THR A C 1
ATOM 675 O O . THR A 1 99 ? 16.733 3.190 -35.616 1.00 98.06 99 THR A O 1
ATOM 678 N N . THR A 1 100 ? 16.761 1.777 -37.366 1.00 98.06 100 THR A N 1
ATOM 679 C CA . THR A 1 100 ? 17.750 2.497 -38.167 1.00 98.06 100 THR A CA 1
ATOM 680 C C . THR A 1 100 ? 17.111 2.951 -39.479 1.00 98.06 100 THR A C 1
ATOM 682 O O . THR A 1 100 ? 16.303 2.242 -40.079 1.00 98.06 100 THR A O 1
ATOM 685 N N . THR A 1 101 ? 17.420 4.162 -39.938 1.00 97.25 101 THR A N 1
ATOM 686 C CA . THR A 1 101 ? 16.918 4.688 -41.219 1.00 97.25 101 THR A CA 1
ATOM 687 C C . THR A 1 101 ? 18.031 5.436 -41.926 1.00 97.25 101 THR A C 1
ATOM 689 O O . THR A 1 101 ? 18.598 6.373 -41.371 1.00 97.25 101 THR A O 1
ATOM 692 N N . ALA A 1 102 ? 18.343 5.018 -43.150 1.00 97.12 102 ALA A N 1
ATOM 693 C CA . ALA A 1 102 ? 19.301 5.699 -44.006 1.00 97.12 102 ALA A CA 1
ATOM 694 C C . ALA A 1 102 ? 18.561 6.593 -45.006 1.00 97.12 102 ALA A C 1
ATOM 696 O O . ALA A 1 102 ? 17.635 6.147 -45.688 1.00 97.12 102 ALA A O 1
ATOM 697 N N . THR A 1 103 ? 18.990 7.845 -45.099 1.00 95.50 103 THR A N 1
ATOM 698 C CA . THR A 1 103 ? 18.564 8.816 -46.111 1.00 95.50 103 THR A CA 1
ATOM 699 C C . THR A 1 103 ? 19.806 9.435 -46.751 1.00 95.50 103 THR A C 1
ATOM 701 O O . THR A 1 103 ? 20.936 9.075 -46.416 1.00 95.50 103 THR A O 1
ATOM 704 N N . GLN A 1 104 ? 19.625 10.339 -47.715 1.00 95.94 104 GLN A N 1
ATOM 705 C CA . GLN A 1 104 ? 20.758 11.072 -48.271 1.00 95.94 104 GLN A CA 1
ATOM 706 C C . GLN A 1 104 ? 21.496 11.815 -47.146 1.00 95.94 104 GLN A C 1
ATOM 708 O O . GLN A 1 104 ? 20.877 12.539 -46.369 1.00 95.94 104 GLN A O 1
ATOM 713 N N . ASP A 1 105 ? 22.806 11.580 -47.054 1.00 95.31 105 ASP A N 1
ATOM 714 C CA . ASP A 1 105 ? 23.746 12.197 -46.107 1.00 95.31 105 ASP A CA 1
ATOM 715 C C . ASP A 1 105 ? 23.498 11.915 -44.612 1.00 95.31 105 ASP A C 1
ATOM 717 O O . ASP A 1 105 ? 24.180 12.483 -43.756 1.00 95.31 105 ASP A O 1
ATOM 721 N N . GLN A 1 106 ? 22.568 11.018 -44.261 1.00 96.00 106 GLN A N 1
ATOM 722 C CA . GLN A 1 106 ? 22.232 10.737 -42.865 1.00 96.00 106 GLN A CA 1
ATOM 723 C C . GLN A 1 106 ? 21.896 9.266 -42.609 1.00 96.00 106 GLN A C 1
ATOM 725 O O . GLN A 1 106 ? 21.265 8.575 -43.406 1.00 96.00 106 GLN A O 1
ATOM 730 N N . ILE A 1 107 ? 22.269 8.817 -41.412 1.00 97.00 107 ILE A N 1
ATOM 731 C CA . ILE A 1 107 ? 21.735 7.612 -40.787 1.00 97.00 107 ILE A CA 1
ATOM 732 C C . ILE A 1 107 ? 21.140 8.030 -39.444 1.00 97.00 107 ILE A C 1
ATOM 734 O O . ILE A 1 107 ? 21.847 8.560 -38.588 1.00 97.00 107 ILE A O 1
ATOM 738 N N . ALA A 1 108 ? 19.844 7.803 -39.262 1.00 97.25 108 ALA A N 1
ATOM 739 C CA . ALA A 1 108 ? 19.170 7.965 -37.983 1.00 97.25 108 ALA A CA 1
ATOM 740 C C . ALA A 1 108 ? 19.155 6.624 -37.240 1.00 97.25 108 ALA A C 1
ATOM 742 O O . ALA A 1 108 ? 18.827 5.591 -37.826 1.00 97.25 108 ALA A O 1
ATOM 743 N N . VAL A 1 109 ? 19.486 6.651 -35.949 1.00 97.81 109 VAL A N 1
ATOM 744 C CA . VAL A 1 109 ? 19.380 5.509 -35.032 1.00 97.81 109 VAL A CA 1
ATOM 745 C C . VAL A 1 109 ? 18.503 5.946 -33.869 1.00 97.81 109 VAL A C 1
ATOM 747 O O . VAL A 1 109 ? 18.835 6.900 -33.165 1.00 97.81 109 VAL A O 1
ATOM 750 N N . THR A 1 110 ? 17.363 5.289 -33.689 1.00 97.94 110 THR A N 1
ATOM 751 C CA . THR A 1 110 ? 16.340 5.714 -32.725 1.00 97.94 110 THR A CA 1
ATOM 752 C C . THR A 1 110 ? 15.820 4.536 -31.920 1.00 97.94 110 THR A C 1
ATOM 754 O O . THR A 1 110 ? 15.671 3.442 -32.458 1.00 97.94 110 THR A O 1
ATOM 757 N N . LEU A 1 111 ? 15.475 4.775 -30.654 1.00 98.38 111 LEU A N 1
ATOM 758 C CA . LEU A 1 111 ? 14.704 3.820 -29.861 1.00 98.38 111 LEU A CA 1
ATOM 759 C C . LEU A 1 111 ? 13.280 3.699 -30.404 1.00 98.38 111 LEU A C 1
ATOM 761 O O . LEU A 1 111 ? 12.655 4.692 -30.791 1.00 98.38 111 LEU A O 1
ATOM 765 N N . ASN A 1 112 ? 12.763 2.479 -30.379 1.00 97.81 112 ASN A N 1
ATOM 766 C CA . ASN A 1 112 ? 11.361 2.206 -30.640 1.00 97.81 112 ASN A CA 1
ATOM 767 C C . ASN A 1 112 ? 10.505 2.768 -29.493 1.00 97.81 112 ASN A C 1
ATOM 769 O O . ASN A 1 112 ? 10.972 2.920 -28.363 1.00 97.81 112 ASN A O 1
ATOM 773 N N . LYS A 1 113 ? 9.244 3.113 -29.785 1.00 97.56 113 LYS A N 1
ATOM 774 C CA . LYS A 1 113 ? 8.318 3.642 -28.765 1.00 97.56 113 LYS A CA 1
ATOM 775 C C . LYS A 1 113 ? 8.008 2.603 -27.691 1.00 97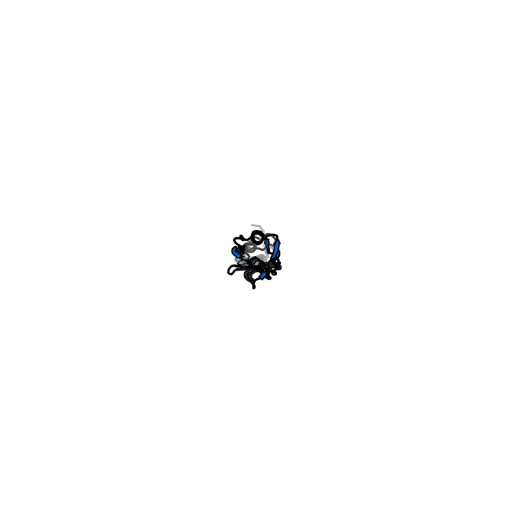.56 113 LYS A C 1
ATOM 777 O O . LYS A 1 113 ? 7.969 2.944 -26.514 1.00 97.56 113 LYS A O 1
ATOM 782 N N . ASP A 1 114 ? 7.828 1.361 -28.126 1.00 97.00 114 ASP A N 1
ATOM 783 C CA . ASP A 1 114 ? 7.636 0.207 -27.263 1.00 97.00 114 ASP A CA 1
ATOM 784 C C . ASP A 1 114 ? 8.951 -0.562 -27.181 1.00 97.00 114 ASP A C 1
ATOM 786 O O . ASP A 1 114 ? 9.551 -0.897 -28.205 1.00 97.00 114 ASP A O 1
ATOM 790 N N . LEU A 1 115 ? 9.397 -0.822 -25.955 1.00 98.00 115 LEU A N 1
ATOM 791 C CA . LEU A 1 115 ? 10.629 -1.548 -25.682 1.00 98.00 115 LEU A CA 1
ATOM 792 C C . LEU A 1 115 ? 10.301 -2.885 -25.025 1.00 98.00 115 LEU A C 1
ATOM 794 O O . LEU A 1 115 ? 9.554 -2.945 -24.050 1.00 98.00 115 LEU A O 1
ATOM 798 N N . THR A 1 116 ? 10.907 -3.951 -25.535 1.00 97.25 116 THR A N 1
ATOM 799 C CA . THR A 1 116 ? 10.891 -5.277 -24.914 1.00 97.25 116 THR A CA 1
ATOM 800 C C . THR A 1 116 ? 12.234 -5.495 -24.228 1.00 97.25 116 THR A C 1
ATOM 802 O O . THR A 1 116 ? 13.247 -5.734 -24.888 1.00 97.25 116 THR A O 1
ATOM 805 N N . ILE A 1 117 ? 12.251 -5.354 -22.904 1.00 96.94 117 ILE A N 1
ATOM 806 C CA . ILE A 1 117 ? 13.455 -5.409 -22.065 1.00 96.94 117 ILE A CA 1
ATOM 807 C C . ILE A 1 117 ? 13.145 -6.111 -20.741 1.00 96.94 117 ILE A C 1
ATOM 809 O O . ILE A 1 117 ? 12.026 -6.027 -20.242 1.00 96.94 117 ILE A O 1
ATOM 813 N N . ASP A 1 118 ? 14.146 -6.762 -20.147 1.00 97.69 118 ASP A N 1
ATOM 814 C CA . ASP A 1 118 ? 13.955 -7.532 -18.910 1.00 97.69 118 ASP A CA 1
ATOM 815 C C . ASP A 1 118 ? 13.759 -6.643 -17.673 1.00 97.69 118 ASP A C 1
ATOM 817 O O . ASP A 1 118 ? 13.008 -6.981 -16.757 1.00 97.69 118 ASP A O 1
ATOM 821 N N . SER A 1 119 ? 14.471 -5.511 -17.609 1.00 98.12 119 SER A N 1
ATOM 822 C CA . SER A 1 119 ? 14.335 -4.551 -16.513 1.00 98.12 119 SER A CA 1
ATOM 823 C C . SER A 1 119 ? 14.870 -3.163 -16.860 1.00 98.12 119 SER A C 1
ATOM 825 O O . SER A 1 119 ? 15.743 -3.011 -17.714 1.00 98.12 119 SER A O 1
ATOM 827 N N . ILE A 1 120 ? 14.386 -2.154 -16.134 1.00 98.38 120 ILE A N 1
ATOM 828 C CA . ILE A 1 120 ? 14.943 -0.798 -16.105 1.00 98.38 120 ILE A CA 1
ATOM 829 C C . ILE A 1 120 ? 15.455 -0.537 -14.694 1.00 98.38 120 ILE A C 1
ATOM 831 O O . ILE A 1 120 ? 14.714 -0.716 -13.731 1.00 98.38 120 ILE A O 1
ATOM 835 N N . THR A 1 121 ? 16.694 -0.065 -14.565 1.00 98.19 121 THR A N 1
ATOM 836 C CA . THR A 1 121 ? 17.221 0.467 -13.300 1.00 98.19 121 THR A CA 1
ATOM 837 C C . THR A 1 121 ? 17.486 1.959 -13.464 1.00 98.19 121 THR A C 1
ATOM 839 O O . THR A 1 121 ? 18.280 2.359 -14.312 1.00 98.19 121 THR A O 1
ATOM 842 N N . ALA A 1 122 ? 16.815 2.779 -12.657 1.00 98.06 122 ALA A N 1
ATOM 843 C CA . ALA A 1 122 ? 16.907 4.235 -12.672 1.00 98.06 122 ALA A CA 1
ATOM 844 C C . ALA A 1 122 ? 17.130 4.742 -11.241 1.00 98.06 122 ALA A C 1
ATOM 846 O O . ALA A 1 122 ? 16.191 4.916 -10.459 1.00 98.06 122 ALA A O 1
ATOM 847 N N . GLY A 1 123 ? 18.401 4.933 -10.880 1.00 97.75 123 GLY A N 1
ATOM 848 C CA . GLY A 1 123 ? 18.795 5.227 -9.504 1.00 97.75 123 GLY A CA 1
ATOM 849 C C . GLY A 1 123 ? 18.347 4.115 -8.552 1.00 97.75 123 GLY A C 1
ATOM 850 O O . GLY A 1 123 ? 18.701 2.954 -8.728 1.00 97.75 123 GLY A O 1
ATOM 851 N N . ASN A 1 124 ? 17.536 4.483 -7.562 1.00 97.75 124 ASN A N 1
ATOM 852 C CA . ASN A 1 124 ? 17.005 3.580 -6.537 1.00 97.75 124 ASN A CA 1
ATOM 853 C C . ASN A 1 124 ? 15.776 2.766 -6.982 1.00 97.75 124 ASN A C 1
ATOM 855 O O . ASN A 1 124 ? 15.268 1.949 -6.207 1.00 97.75 124 ASN A O 1
ATOM 859 N N . SER A 1 125 ? 15.283 3.010 -8.196 1.00 98.44 125 SER A N 1
ATOM 860 C CA . SER A 1 125 ? 14.102 2.362 -8.756 1.00 98.44 125 SER A CA 1
ATOM 861 C C . SER A 1 125 ? 14.501 1.262 -9.729 1.00 98.44 125 SER A C 1
ATOM 863 O O . SER A 1 125 ? 15.331 1.478 -10.613 1.00 98.44 125 SER A O 1
ATOM 865 N N . LYS A 1 126 ? 13.866 0.099 -9.608 1.00 98.38 126 LYS A N 1
ATOM 866 C CA . LYS A 1 126 ? 13.974 -1.010 -10.552 1.00 98.38 126 LYS A CA 1
ATOM 867 C C . LYS A 1 126 ? 12.580 -1.434 -10.995 1.00 98.38 126 LYS A C 1
ATOM 869 O O . LYS A 1 126 ? 11.764 -1.794 -10.152 1.00 98.38 126 LYS A O 1
ATOM 874 N N . LEU A 1 127 ? 12.320 -1.383 -12.296 1.00 98.44 127 LEU A N 1
ATOM 875 C CA . LEU A 1 127 ? 11.136 -1.967 -12.921 1.00 98.44 127 LEU A CA 1
ATOM 876 C C . LEU A 1 127 ? 11.536 -3.302 -13.547 1.00 98.44 127 LEU A C 1
ATOM 878 O O . LEU A 1 127 ? 12.476 -3.336 -14.339 1.00 98.44 127 LEU A O 1
ATOM 882 N N . ASP A 1 128 ? 10.849 -4.379 -13.185 1.00 97.94 128 ASP A N 1
ATOM 883 C CA . ASP A 1 128 ? 11.018 -5.711 -13.772 1.00 97.94 128 ASP A CA 1
ATOM 884 C C . ASP A 1 128 ? 9.692 -6.495 -13.743 1.00 97.94 128 ASP A C 1
ATOM 886 O O . ASP A 1 128 ? 8.629 -5.926 -13.492 1.00 97.94 128 ASP A O 1
ATOM 890 N N . ASN A 1 129 ? 9.738 -7.806 -13.998 1.00 96.62 129 ASN A N 1
ATOM 891 C CA . ASN A 1 129 ? 8.557 -8.677 -14.001 1.00 96.62 129 ASN A CA 1
ATOM 892 C C . ASN A 1 129 ? 7.805 -8.745 -12.651 1.00 96.62 129 ASN A C 1
ATOM 894 O O . ASN A 1 129 ? 6.648 -9.154 -12.608 1.00 96.62 129 ASN A O 1
ATOM 898 N N . SER A 1 130 ? 8.434 -8.344 -11.545 1.00 95.62 130 SER A N 1
ATOM 899 C CA . SER A 1 130 ? 7.791 -8.251 -10.225 1.00 95.62 130 SER A CA 1
ATOM 900 C C . SER A 1 130 ? 7.038 -6.928 -10.030 1.00 95.62 130 SER A C 1
ATOM 902 O O . SER A 1 130 ? 6.345 -6.762 -9.027 1.00 95.62 130 SER A O 1
ATOM 904 N N . GLY A 1 131 ? 7.179 -5.984 -10.966 1.00 97.44 131 GLY A N 1
ATOM 905 C CA . GLY A 1 131 ? 6.657 -4.626 -10.888 1.00 97.44 131 GLY A CA 1
ATOM 906 C C . GLY A 1 131 ? 7.743 -3.594 -10.569 1.00 97.44 131 GLY A C 1
ATOM 907 O O . GLY A 1 131 ? 8.898 -3.737 -10.970 1.00 97.44 131 GLY A O 1
ATOM 908 N N . LEU A 1 132 ? 7.370 -2.518 -9.875 1.00 98.56 132 LEU A N 1
ATOM 909 C CA . LEU A 1 132 ? 8.271 -1.424 -9.514 1.00 98.56 132 LEU A CA 1
ATOM 910 C C . LEU A 1 132 ? 8.765 -1.589 -8.077 1.00 98.56 132 LEU A C 1
ATOM 912 O O . LEU A 1 132 ? 7.984 -1.498 -7.133 1.00 98.56 132 LEU A O 1
ATOM 916 N N . THR A 1 133 ? 10.074 -1.746 -7.912 1.00 98.25 133 THR A N 1
ATOM 917 C CA . THR A 1 133 ? 10.748 -1.697 -6.612 1.00 98.25 133 THR A CA 1
ATOM 918 C C . THR A 1 133 ? 11.491 -0.376 -6.451 1.00 98.25 133 THR A C 1
ATOM 920 O O . THR A 1 133 ? 12.284 -0.009 -7.312 1.00 98.25 133 THR A O 1
ATOM 923 N N . VAL A 1 134 ? 11.316 0.299 -5.318 1.00 98.44 134 VAL A N 1
ATOM 924 C CA . VAL A 1 134 ? 12.102 1.470 -4.910 1.00 98.44 134 VAL A CA 1
ATOM 925 C C . VAL A 1 134 ? 12.795 1.162 -3.588 1.00 98.44 134 VAL A C 1
ATOM 927 O O . VAL A 1 134 ? 12.134 0.796 -2.614 1.00 98.44 134 VAL A O 1
ATOM 930 N N . LYS A 1 135 ? 14.124 1.304 -3.538 1.00 97.12 135 LYS A N 1
ATOM 931 C CA . LYS A 1 135 ? 14.922 1.082 -2.319 1.00 97.12 135 LYS A CA 1
ATOM 932 C C . LYS A 1 135 ? 15.631 2.361 -1.901 1.00 97.12 135 LYS A C 1
ATOM 934 O O . LYS A 1 135 ? 16.475 2.856 -2.635 1.00 97.12 135 LYS A O 1
ATOM 939 N N . ASN A 1 136 ? 15.326 2.886 -0.719 1.00 95.56 136 ASN A N 1
ATOM 940 C CA . ASN A 1 136 ? 16.008 4.062 -0.182 1.00 95.56 136 ASN A CA 1
ATOM 941 C C . ASN A 1 136 ? 16.462 3.796 1.257 1.00 95.56 136 ASN A C 1
ATOM 943 O O . ASN A 1 136 ? 15.654 3.814 2.189 1.00 95.56 136 ASN A O 1
ATOM 947 N N . GLY A 1 137 ? 17.755 3.508 1.426 1.00 93.88 137 GLY A N 1
ATOM 948 C CA . GLY A 1 137 ? 18.305 3.032 2.694 1.00 93.88 137 GLY A CA 1
ATOM 949 C C . GLY A 1 137 ? 17.614 1.740 3.136 1.00 93.88 137 GLY A C 1
ATOM 950 O O . GLY A 1 137 ? 17.540 0.777 2.376 1.00 93.88 137 GLY A O 1
ATOM 951 N N . ASN A 1 138 ? 17.067 1.743 4.351 1.00 94.00 138 ASN A N 1
ATOM 952 C CA . ASN A 1 138 ? 16.354 0.596 4.923 1.00 94.00 138 ASN A CA 1
ATOM 953 C C . ASN A 1 138 ? 14.898 0.488 4.442 1.00 94.00 138 ASN A C 1
ATOM 955 O O . ASN A 1 138 ? 14.225 -0.489 4.770 1.00 94.00 138 ASN A O 1
ATOM 959 N N . ASN A 1 139 ? 14.403 1.476 3.690 1.00 96.69 139 ASN 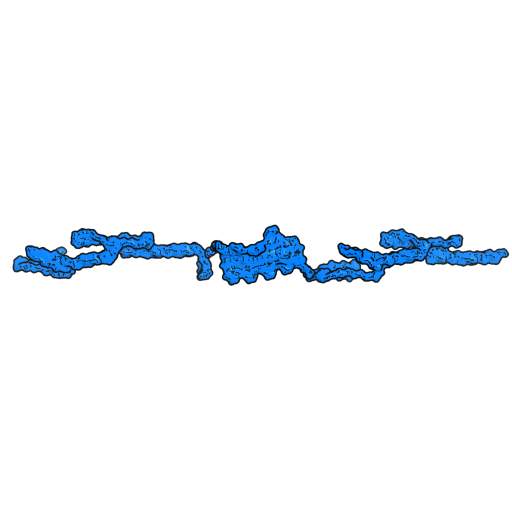A N 1
ATOM 960 C CA . ASN A 1 139 ? 13.036 1.468 3.195 1.00 96.69 139 ASN A CA 1
ATOM 961 C C . ASN A 1 139 ? 12.945 0.788 1.829 1.00 96.69 139 ASN A C 1
ATOM 963 O O . ASN A 1 139 ? 13.745 1.053 0.927 1.00 96.69 139 ASN A O 1
ATOM 967 N N . THR A 1 140 ? 11.921 -0.043 1.663 1.00 97.88 140 THR A N 1
ATOM 968 C CA . THR A 1 140 ? 11.568 -0.676 0.392 1.00 97.88 140 THR A CA 1
ATOM 969 C C . THR A 1 140 ? 10.098 -0.423 0.094 1.00 97.88 140 THR A C 1
ATOM 971 O O . THR A 1 140 ? 9.254 -0.537 0.977 1.00 97.88 140 THR A O 1
ATOM 974 N N . ALA A 1 141 ? 9.793 -0.068 -1.146 1.00 98.31 141 ALA A N 1
ATOM 975 C CA . ALA A 1 141 ? 8.433 -0.018 -1.655 1.00 98.31 141 ALA A CA 1
ATOM 976 C C . ALA A 1 141 ? 8.373 -0.867 -2.918 1.00 98.31 141 ALA A C 1
ATOM 978 O O . ALA A 1 141 ? 9.132 -0.632 -3.856 1.00 98.31 141 ALA A O 1
ATOM 979 N N . LEU A 1 142 ? 7.496 -1.859 -2.925 1.00 98.38 142 LEU A N 1
ATOM 980 C CA . LEU A 1 142 ? 7.214 -2.704 -4.071 1.00 98.38 142 LEU A CA 1
ATOM 981 C C . LEU A 1 142 ? 5.766 -2.468 -4.484 1.00 98.38 142 LEU A C 1
ATOM 983 O O . LEU A 1 142 ? 4.865 -2.623 -3.664 1.00 98.38 142 LEU A O 1
ATOM 987 N N . TYR A 1 143 ? 5.549 -2.119 -5.746 1.00 98.44 143 TYR A N 1
ATOM 988 C CA . TYR A 1 143 ? 4.249 -2.208 -6.396 1.00 98.44 143 TYR A CA 1
ATOM 989 C C . TYR A 1 143 ? 4.303 -3.331 -7.428 1.00 98.44 143 TYR A C 1
ATOM 991 O O . TYR A 1 143 ? 5.079 -3.239 -8.378 1.00 98.44 143 TYR A O 1
ATOM 999 N N . GLY A 1 144 ? 3.499 -4.373 -7.236 1.00 97.50 144 GLY A N 1
ATOM 1000 C CA . GLY A 1 144 ? 3.466 -5.557 -8.092 1.00 97.50 144 GLY A CA 1
ATOM 1001 C C . GLY A 1 144 ? 2.060 -6.133 -8.233 1.00 97.50 144 GLY A C 1
ATOM 1002 O O . GLY A 1 144 ? 1.073 -5.501 -7.857 1.00 97.50 144 GLY A O 1
ATOM 1003 N N . ALA A 1 145 ? 1.967 -7.354 -8.763 1.00 96.81 145 ALA A N 1
ATOM 1004 C CA . ALA A 1 145 ? 0.688 -8.039 -8.986 1.00 96.81 145 ALA A CA 1
ATOM 1005 C C . ALA A 1 145 ? -0.142 -8.214 -7.698 1.00 96.81 145 ALA A C 1
ATOM 1007 O O . ALA A 1 145 ? -1.367 -8.141 -7.738 1.00 96.81 145 ALA A O 1
ATOM 1008 N N . ASP A 1 146 ? 0.527 -8.370 -6.553 1.00 95.50 146 ASP A N 1
ATOM 1009 C CA . ASP A 1 146 ? -0.110 -8.517 -5.239 1.00 95.50 146 ASP A CA 1
ATOM 1010 C C . ASP A 1 146 ? -0.455 -7.171 -4.570 1.00 95.50 146 ASP A C 1
ATOM 1012 O O . ASP A 1 146 ? -0.905 -7.149 -3.424 1.00 95.50 146 ASP A O 1
ATOM 1016 N N . GLY A 1 147 ? -0.253 -6.043 -5.259 1.00 97.94 147 GLY A N 1
ATOM 1017 C CA . GLY A 1 147 ? -0.500 -4.694 -4.750 1.00 97.94 147 GLY A CA 1
ATOM 1018 C C . GLY A 1 147 ? 0.769 -3.990 -4.266 1.00 97.94 147 GLY A C 1
ATOM 1019 O O . GLY A 1 147 ? 1.830 -4.094 -4.880 1.00 97.94 147 GLY A O 1
ATOM 1020 N N . ILE A 1 148 ? 0.649 -3.221 -3.182 1.00 98.56 148 ILE A N 1
ATOM 1021 C CA . ILE A 1 148 ? 1.741 -2.451 -2.578 1.00 98.56 148 ILE A CA 1
ATOM 1022 C C . ILE A 1 148 ? 2.260 -3.193 -1.349 1.00 98.56 148 ILE A C 1
ATOM 1024 O O . ILE A 1 148 ? 1.500 -3.494 -0.429 1.00 98.56 148 ILE A O 1
ATOM 1028 N N . ASN A 1 149 ? 3.566 -3.422 -1.294 1.00 98.12 149 ASN A N 1
ATOM 1029 C CA . ASN A 1 149 ? 4.268 -3.957 -0.136 1.00 98.12 149 ASN A CA 1
ATOM 1030 C C . ASN A 1 149 ? 5.376 -2.981 0.271 1.00 98.12 149 ASN A C 1
ATOM 1032 O O . ASN A 1 149 ? 6.269 -2.671 -0.518 1.00 98.12 149 ASN A O 1
ATOM 1036 N N . LEU A 1 150 ? 5.308 -2.486 1.503 1.00 98.31 150 LEU A N 1
ATOM 1037 C CA . LEU A 1 150 ? 6.304 -1.593 2.074 1.00 98.31 150 LEU A CA 1
ATOM 1038 C C . LEU A 1 150 ? 7.089 -2.315 3.163 1.00 98.31 150 LEU A C 1
ATOM 1040 O O . LEU A 1 150 ? 6.516 -2.974 4.036 1.00 98.31 150 LEU A O 1
ATOM 1044 N N . ASN A 1 151 ? 8.407 -2.126 3.140 1.00 97.38 151 ASN A N 1
ATOM 1045 C CA . ASN A 1 151 ? 9.341 -2.632 4.140 1.00 97.38 151 ASN A CA 1
ATOM 1046 C C . ASN A 1 151 ? 9.164 -4.132 4.395 1.00 97.38 151 ASN A C 1
ATOM 1048 O O . ASN A 1 151 ? 9.107 -4.584 5.536 1.00 97.38 151 ASN A O 1
ATOM 1052 N N . ASN A 1 152 ? 9.089 -4.893 3.299 1.00 94.38 152 ASN A N 1
ATOM 1053 C CA . ASN A 1 152 ? 9.084 -6.352 3.300 1.00 94.38 152 ASN A CA 1
ATOM 1054 C C . ASN A 1 152 ? 7.936 -6.972 4.126 1.00 94.38 152 ASN A C 1
ATOM 1056 O O . ASN A 1 152 ? 8.136 -7.935 4.866 1.00 94.38 152 ASN A O 1
ATOM 1060 N N . GLY A 1 153 ? 6.732 -6.410 3.985 1.00 96.38 153 GLY A N 1
ATOM 1061 C CA . GLY A 1 153 ? 5.497 -6.879 4.616 1.00 96.38 153 GLY A CA 1
ATOM 1062 C C . GLY A 1 153 ? 5.092 -6.113 5.874 1.00 96.38 153 GLY A C 1
ATOM 1063 O O . GLY A 1 153 ? 4.067 -6.438 6.466 1.00 96.38 153 GLY A O 1
ATOM 1064 N N . ALA A 1 154 ? 5.848 -5.090 6.285 1.00 98.00 154 ALA A N 1
ATOM 1065 C CA . ALA A 1 154 ? 5.466 -4.259 7.426 1.00 98.00 154 ALA A CA 1
ATOM 1066 C C . ALA A 1 154 ? 4.139 -3.524 7.178 1.00 98.00 154 ALA A C 1
ATOM 1068 O O . ALA A 1 154 ? 3.317 -3.413 8.088 1.00 98.00 154 ALA A O 1
ATOM 1069 N N . VAL A 1 155 ? 3.926 -3.057 5.943 1.00 98.44 155 VAL A N 1
ATOM 1070 C CA . VAL A 1 155 ? 2.641 -2.527 5.476 1.00 98.44 155 VAL A CA 1
ATOM 1071 C C . VAL A 1 155 ? 2.320 -3.126 4.117 1.00 98.44 155 VAL A C 1
ATOM 1073 O O . VAL A 1 155 ? 3.156 -3.108 3.214 1.00 98.44 155 VAL A O 1
ATOM 1076 N N . THR A 1 156 ? 1.100 -3.620 3.950 1.00 98.50 156 THR A N 1
ATOM 1077 C CA . THR A 1 156 ? 0.615 -4.137 2.668 1.00 98.50 156 THR A CA 1
ATOM 1078 C C . THR A 1 156 ? -0.731 -3.522 2.316 1.00 98.50 156 THR A C 1
ATOM 1080 O O . THR A 1 156 ? -1.608 -3.435 3.177 1.00 98.50 156 THR A O 1
ATOM 1083 N N . VAL A 1 157 ? -0.904 -3.137 1.052 1.00 9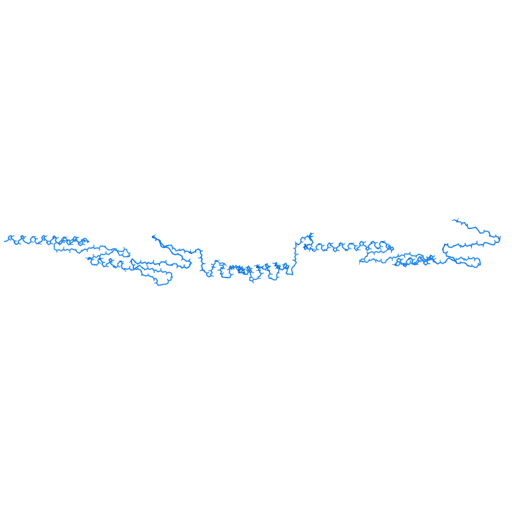8.62 157 VAL A N 1
ATOM 1084 C CA . VAL A 1 157 ? -2.186 -2.716 0.474 1.00 98.62 157 VAL A CA 1
ATOM 1085 C C . VAL A 1 157 ? -2.472 -3.580 -0.741 1.00 98.62 157 VAL A C 1
ATOM 1087 O O . VAL A 1 157 ? -1.721 -3.543 -1.712 1.00 98.62 157 VAL A O 1
ATOM 1090 N N . ASN A 1 158 ? -3.547 -4.357 -0.696 1.00 97.81 158 ASN A N 1
ATOM 1091 C CA . ASN A 1 158 ? -3.911 -5.285 -1.763 1.00 97.81 158 ASN A CA 1
ATOM 1092 C C . ASN A 1 158 ? -5.438 -5.375 -1.914 1.00 97.81 158 ASN A C 1
ATOM 1094 O O . ASN A 1 158 ? -6.175 -4.566 -1.349 1.00 97.81 158 ASN A O 1
ATOM 1098 N N . LYS A 1 159 ? -5.923 -6.369 -2.669 1.00 97.25 159 LYS A N 1
ATOM 1099 C CA . LYS A 1 159 ? -7.362 -6.603 -2.880 1.00 97.25 159 LYS A CA 1
ATOM 1100 C C . LYS A 1 159 ? -8.173 -6.798 -1.588 1.00 97.25 159 LYS A C 1
ATOM 1102 O O . LYS A 1 159 ? -9.384 -6.609 -1.612 1.00 97.25 159 LYS A O 1
ATOM 1107 N N . ASP A 1 160 ? -7.527 -7.190 -0.491 1.00 96.81 160 ASP A N 1
ATOM 1108 C CA . ASP A 1 160 ? -8.174 -7.444 0.796 1.00 96.81 160 ASP A CA 1
ATOM 1109 C C . ASP A 1 160 ? -8.206 -6.191 1.687 1.00 96.81 160 ASP A C 1
ATOM 1111 O O . ASP A 1 160 ? -8.984 -6.159 2.638 1.00 96.81 160 ASP A O 1
ATOM 1115 N N . GLY A 1 161 ? -7.417 -5.153 1.372 1.00 98.38 161 GLY A N 1
ATOM 1116 C CA . GLY A 1 161 ? -7.376 -3.871 2.082 1.00 98.38 161 GLY A CA 1
ATOM 1117 C C . GLY A 1 161 ? -5.971 -3.466 2.541 1.00 98.38 161 GLY A C 1
ATOM 1118 O O . GLY A 1 161 ? -4.980 -3.781 1.885 1.00 98.38 161 GLY A O 1
ATOM 1119 N N . LEU A 1 162 ? -5.893 -2.750 3.668 1.00 98.75 162 LEU A N 1
ATOM 1120 C CA . LEU A 1 162 ? -4.662 -2.288 4.320 1.00 98.75 162 LEU A CA 1
ATOM 1121 C C . LEU A 1 162 ? -4.353 -3.150 5.549 1.00 98.75 162 LEU A C 1
ATOM 1123 O O . LEU A 1 162 ? -5.181 -3.282 6.451 1.00 98.75 162 LEU A O 1
ATOM 1127 N N . THR A 1 163 ? -3.127 -3.657 5.638 1.00 98.56 163 THR A N 1
ATOM 1128 C CA . THR A 1 163 ? -2.626 -4.378 6.817 1.00 98.56 163 THR A CA 1
ATOM 1129 C C . THR A 1 163 ? -1.294 -3.800 7.276 1.00 98.56 163 THR A C 1
ATOM 1131 O O . THR A 1 163 ? -0.411 -3.556 6.455 1.00 98.56 163 THR A O 1
ATOM 1134 N N . ILE A 1 164 ? -1.146 -3.608 8.590 1.00 98.69 164 ILE A N 1
ATOM 1135 C CA . ILE A 1 164 ? 0.120 -3.268 9.247 1.00 98.69 164 ILE A CA 1
ATOM 1136 C C . ILE A 1 164 ? 0.523 -4.454 10.127 1.00 98.69 164 ILE A C 1
ATOM 1138 O O . ILE A 1 164 ? -0.223 -4.849 11.026 1.00 98.69 164 ILE A O 1
ATOM 1142 N N . ALA A 1 165 ? 1.699 -5.034 9.887 1.00 98.06 165 ALA A N 1
ATOM 1143 C CA . ALA A 1 165 ? 2.171 -6.195 10.640 1.00 98.06 165 ALA A CA 1
ATOM 1144 C C . ALA A 1 165 ? 2.310 -5.870 12.140 1.00 98.06 165 ALA A C 1
ATOM 1146 O O . ALA A 1 165 ? 2.953 -4.893 12.522 1.00 98.06 165 ALA A O 1
ATOM 1147 N N . GLY A 1 166 ? 1.684 -6.683 12.999 1.00 97.44 166 GLY A N 1
ATOM 1148 C CA . GLY A 1 166 ? 1.649 -6.455 14.453 1.00 97.44 166 GLY A CA 1
ATOM 1149 C C . GLY A 1 166 ? 0.834 -5.228 14.895 1.00 97.44 166 GLY A C 1
A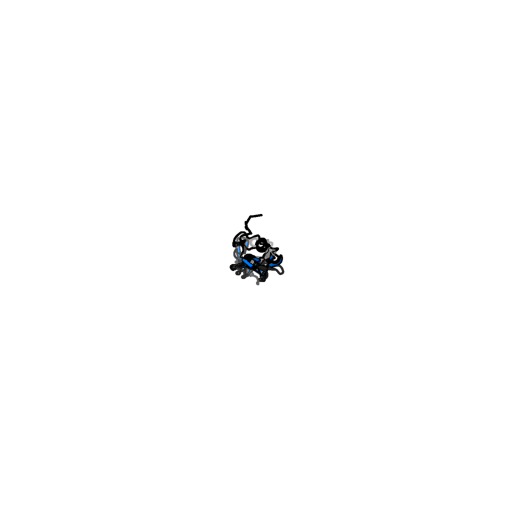TOM 1150 O O . GLY A 1 166 ? 0.865 -4.864 16.074 1.00 97.44 166 GLY A O 1
ATOM 1151 N N . GLY A 1 167 ? 0.118 -4.587 13.969 1.00 98.12 167 GLY A N 1
ATOM 1152 C CA . GLY A 1 167 ? -0.644 -3.367 14.194 1.00 98.12 167 GLY A CA 1
ATOM 1153 C C . GLY A 1 167 ? -2.096 -3.468 13.719 1.00 98.12 167 GLY A C 1
ATOM 1154 O O . GLY A 1 167 ? -2.638 -4.566 13.571 1.00 98.12 167 GLY A O 1
ATOM 1155 N N . PRO A 1 168 ? -2.753 -2.312 13.529 1.00 98.69 168 PRO A N 1
ATOM 1156 C CA . PRO A 1 168 ? -4.107 -2.256 13.002 1.00 98.69 168 PRO A CA 1
ATOM 1157 C C . PRO A 1 168 ? -4.212 -2.732 11.546 1.00 98.69 168 PRO A C 1
ATOM 1159 O O . PRO A 1 168 ? -3.248 -2.697 10.779 1.00 98.69 168 PRO A O 1
ATOM 1162 N N . SER A 1 169 ? -5.419 -3.121 11.143 1.00 98.75 169 SER A N 1
ATOM 1163 C CA . SER A 1 169 ? -5.760 -3.402 9.744 1.00 98.75 169 SER A CA 1
ATOM 1164 C C . SER A 1 169 ? -7.176 -2.933 9.414 1.00 98.75 169 SER A C 1
ATOM 1166 O O . SER A 1 169 ? -8.041 -2.845 10.290 1.00 98.75 169 SER A O 1
ATOM 1168 N N . VAL A 1 170 ? -7.394 -2.620 8.138 1.00 98.81 170 VAL A N 1
ATOM 1169 C CA . VAL A 1 170 ? -8.693 -2.266 7.557 1.00 98.81 170 VAL A CA 1
ATOM 1170 C C . VAL A 1 170 ? -8.869 -3.130 6.321 1.00 98.81 170 VAL A C 1
ATOM 1172 O O . VAL A 1 170 ? -8.195 -2.925 5.312 1.00 98.81 170 VAL A O 1
ATOM 1175 N N . THR A 1 171 ? -9.750 -4.118 6.415 1.00 98.62 171 THR A N 1
ATOM 1176 C CA . THR A 1 171 ? -9.948 -5.124 5.368 1.00 98.62 171 THR A CA 1
ATOM 1177 C C . THR A 1 171 ? -11.425 -5.297 5.046 1.00 98.62 171 THR A C 1
ATOM 1179 O O . THR A 1 171 ? -12.290 -4.723 5.709 1.00 98.62 171 THR A O 1
ATOM 1182 N N . SER A 1 172 ? -11.736 -6.135 4.060 1.00 97.19 172 SER A N 1
ATOM 1183 C CA . SER A 1 172 ? -13.114 -6.563 3.784 1.00 97.19 172 SER A CA 1
ATOM 1184 C C . SER A 1 172 ? -13.800 -7.254 4.975 1.00 97.19 172 SER A C 1
ATOM 1186 O O . SER A 1 172 ? -15.026 -7.253 5.050 1.00 97.19 172 SER A O 1
ATOM 1188 N N . ALA A 1 173 ? -13.036 -7.789 5.936 1.00 97.69 173 ALA A N 1
ATOM 1189 C CA . ALA A 1 173 ? -13.561 -8.353 7.181 1.00 97.69 173 ALA A CA 1
ATOM 1190 C C . ALA A 1 173 ? -13.875 -7.292 8.259 1.00 97.69 173 ALA A C 1
ATOM 1192 O O . ALA A 1 173 ? -14.414 -7.630 9.312 1.00 97.69 173 ALA A O 1
ATOM 1193 N N . GLY A 1 174 ? -13.536 -6.021 8.017 1.00 98.44 174 GLY A N 1
ATOM 1194 C CA . GLY A 1 174 ? -13.736 -4.908 8.943 1.00 98.44 174 GLY A CA 1
ATOM 1195 C C . GLY A 1 174 ? -12.430 -4.299 9.456 1.00 98.44 174 GLY A C 1
ATOM 1196 O O . GLY A 1 174 ? -11.376 -4.388 8.820 1.00 98.44 174 GLY A O 1
ATOM 1197 N N . ILE A 1 175 ? -12.517 -3.643 10.615 1.00 98.69 175 ILE A N 1
ATOM 1198 C CA . ILE A 1 175 ? -11.411 -2.915 11.249 1.00 98.69 175 ILE A CA 1
ATOM 1199 C C . ILE A 1 175 ? -10.914 -3.705 12.459 1.00 98.69 175 ILE A C 1
ATOM 1201 O O . ILE A 1 175 ? -11.683 -4.012 13.368 1.00 98.69 175 ILE A O 1
ATOM 1205 N N . ASN A 1 176 ? -9.613 -3.979 12.505 1.00 98.62 176 ASN A N 1
ATOM 1206 C CA . ASN A 1 176 ? -8.942 -4.521 13.682 1.00 98.62 176 ASN A CA 1
ATOM 1207 C C . ASN A 1 176 ? -7.990 -3.461 14.246 1.00 98.62 176 ASN A C 1
ATOM 1209 O O . ASN A 1 176 ? -7.095 -2.997 13.543 1.00 98.62 176 ASN A O 1
ATOM 1213 N N . ALA A 1 177 ? -8.152 -3.100 15.520 1.00 98.69 177 ALA A N 1
ATOM 1214 C CA . ALA A 1 177 ? -7.325 -2.095 16.191 1.00 98.69 177 ALA A CA 1
ATOM 1215 C C . ALA A 1 177 ? -5.943 -2.610 16.651 1.00 98.69 177 ALA A C 1
ATOM 1217 O O . ALA A 1 177 ? -5.154 -1.845 17.202 1.00 98.69 177 ALA A O 1
ATOM 1218 N N . GLY A 1 178 ? -5.628 -3.898 16.476 1.00 98.25 178 GLY A N 1
ATOM 1219 C CA . GLY A 1 178 ? -4.305 -4.456 16.784 1.00 98.25 178 GLY A CA 1
ATOM 1220 C C . GLY A 1 178 ? -3.946 -4.412 18.275 1.00 98.25 178 GLY A C 1
ATOM 1221 O O . GLY A 1 178 ? -2.807 -4.084 18.633 1.00 98.25 178 GLY A O 1
ATOM 1222 N N . ASN A 1 179 ? -4.922 -4.688 19.151 1.00 98.19 179 ASN A N 1
ATOM 1223 C CA . ASN A 1 179 ? -4.793 -4.571 20.612 1.00 98.19 179 ASN A CA 1
ATOM 1224 C C . ASN A 1 179 ? -4.269 -3.191 21.053 1.00 98.19 179 ASN A C 1
ATOM 1226 O O . ASN A 1 179 ? -3.457 -3.081 21.974 1.00 98.19 179 ASN A O 1
ATOM 1230 N N . LYS A 1 180 ? -4.675 -2.132 20.348 1.00 98.12 180 LYS A N 1
ATOM 1231 C CA . LYS A 1 180 ? -4.422 -0.738 20.717 1.00 98.12 180 LYS A CA 1
ATOM 1232 C C . LYS A 1 180 ? -5.739 -0.055 21.044 1.00 98.12 180 LYS A C 1
ATOM 1234 O O . LYS A 1 180 ? -6.806 -0.468 20.597 1.00 98.12 180 LYS A O 1
ATOM 1239 N N . THR A 1 181 ? -5.645 1.005 21.829 1.00 98.31 181 THR A N 1
ATOM 1240 C CA . THR A 1 181 ? -6.766 1.903 22.065 1.00 98.31 181 THR A CA 1
ATOM 1241 C C . THR A 1 181 ? -7.114 2.650 20.779 1.00 98.31 181 THR A C 1
ATOM 1243 O O . THR A 1 181 ? -6.229 3.075 20.037 1.00 98.31 181 THR A O 1
ATOM 1246 N N . ILE A 1 182 ? -8.411 2.830 20.531 1.00 98.44 182 ILE A N 1
ATOM 1247 C CA . ILE A 1 182 ? -8.906 3.764 19.519 1.00 98.44 182 ILE A CA 1
ATOM 1248 C C . ILE A 1 182 ? -9.185 5.075 20.255 1.00 98.44 182 ILE A C 1
ATOM 1250 O O . ILE A 1 182 ? -10.127 5.165 21.040 1.00 98.44 182 ILE A O 1
ATOM 1254 N N . SER A 1 183 ? -8.309 6.062 20.086 1.00 98.12 183 SER A N 1
ATOM 1255 C CA . SER A 1 183 ? -8.448 7.386 20.698 1.00 98.12 183 SER A CA 1
ATOM 1256 C C . SER A 1 183 ? -9.199 8.349 19.778 1.00 98.12 183 SER A C 1
ATOM 1258 O O . SER A 1 183 ? -9.422 8.059 18.605 1.00 98.12 183 SER A O 1
ATOM 1260 N N . ASN A 1 184 ? -9.579 9.512 20.315 1.00 98.31 184 ASN A N 1
ATOM 1261 C CA . ASN A 1 184 ? -10.247 10.584 19.568 1.00 98.31 184 ASN A CA 1
ATOM 1262 C C . ASN A 1 184 ? -11.581 10.159 18.923 1.00 98.31 184 ASN A C 1
ATOM 1264 O O . ASN A 1 184 ? -11.966 10.674 17.877 1.00 98.31 184 ASN A O 1
ATOM 1268 N N . VAL A 1 185 ? -12.293 9.229 19.565 1.00 98.56 185 VAL A N 1
ATOM 1269 C CA . VAL A 1 185 ? -13.669 8.872 19.207 1.00 98.56 185 VAL A CA 1
ATOM 1270 C C . VAL A 1 185 ? -14.597 9.942 19.780 1.00 98.56 185 VAL A C 1
ATOM 1272 O O . VAL A 1 185 ? -14.682 10.100 21.001 1.00 98.56 185 VAL A O 1
ATOM 1275 N N . ALA A 1 186 ? -15.248 10.702 18.900 1.00 98.62 186 ALA A N 1
ATOM 1276 C CA . ALA A 1 186 ? -16.264 11.681 19.283 1.00 98.62 186 ALA A CA 1
ATOM 1277 C C . ALA A 1 186 ? -17.455 11.002 19.981 1.00 98.62 186 ALA A C 1
ATOM 1279 O O . ALA A 1 186 ? -17.597 9.782 19.928 1.00 98.62 186 ALA A O 1
ATOM 1280 N N . ASP A 1 187 ? -18.304 11.784 20.647 1.00 98.75 187 ASP A N 1
ATOM 1281 C CA . ASP A 1 187 ? -19.521 11.242 21.251 1.00 98.75 187 ASP A CA 1
ATOM 1282 C C . ASP A 1 187 ? -20.412 10.610 20.173 1.00 98.75 187 ASP A C 1
ATOM 1284 O O . ASP A 1 187 ? -20.729 11.242 19.164 1.00 98.75 187 ASP A O 1
ATOM 1288 N N . ALA A 1 188 ? -20.816 9.360 20.403 1.00 98.69 188 ALA A N 1
ATOM 1289 C CA . ALA A 1 188 ? -21.774 8.649 19.569 1.00 98.69 188 ALA A CA 1
ATOM 1290 C C . ALA A 1 188 ? -23.116 9.393 19.532 1.00 98.69 188 ALA A C 1
ATOM 1292 O O . ALA A 1 188 ? -23.654 9.744 20.588 1.00 98.69 188 ALA A O 1
ATOM 1293 N N . VAL A 1 189 ? -23.664 9.585 18.329 1.00 98.38 189 VAL A N 1
ATOM 1294 C CA . VAL A 1 189 ? -24.970 10.227 18.098 1.00 98.38 189 VAL A CA 1
ATOM 1295 C C . VAL A 1 189 ? -25.970 9.219 17.535 1.00 98.38 189 VAL A C 1
ATOM 1297 O O . VAL A 1 189 ? -27.132 9.198 17.942 1.00 98.38 189 VAL A O 1
ATOM 1300 N N . ASN A 1 190 ? -25.522 8.364 16.616 1.00 98.38 190 ASN A N 1
ATOM 1301 C CA . ASN A 1 190 ? -26.340 7.347 15.966 1.00 98.38 190 ASN A CA 1
ATOM 1302 C C . ASN A 1 190 ? -26.221 5.994 16.676 1.00 98.38 190 ASN A C 1
ATOM 1304 O O . ASN A 1 190 ? -25.249 5.704 17.370 1.00 98.38 190 ASN A O 1
ATOM 1308 N N . ALA A 1 191 ? -27.197 5.116 16.438 1.00 98.31 191 ALA A N 1
ATOM 1309 C CA . ALA A 1 191 ? -27.258 3.795 17.068 1.00 98.31 191 ALA A CA 1
ATOM 1310 C C . ALA A 1 191 ? -26.077 2.865 16.719 1.00 98.31 191 ALA A C 1
ATOM 1312 O O . ALA A 1 191 ? -25.832 1.898 17.434 1.00 98.31 191 ALA A O 1
ATOM 1313 N N . ASN A 1 192 ? -25.375 3.127 15.615 1.00 97.81 192 ASN A N 1
ATOM 1314 C CA . ASN A 1 192 ? -24.245 2.339 15.124 1.00 97.81 192 ASN A CA 1
ATOM 1315 C C . ASN A 1 192 ? -22.890 3.052 15.271 1.00 97.81 192 ASN A C 1
ATOM 1317 O O . ASN A 1 192 ? -21.894 2.566 14.734 1.00 97.81 192 ASN A O 1
ATOM 1321 N N . ASP A 1 193 ? -22.840 4.172 15.992 1.00 98.75 193 ASP A N 1
ATOM 1322 C CA . ASP A 1 193 ? -21.585 4.840 16.321 1.00 98.75 193 ASP A CA 1
ATOM 1323 C C . ASP A 1 193 ? -20.870 4.102 17.467 1.00 98.75 193 ASP A C 1
ATOM 1325 O O . ASP A 1 193 ? -21.491 3.523 18.362 1.00 98.75 193 ASP A O 1
ATOM 1329 N N . ALA A 1 194 ? -19.538 4.141 17.469 1.00 98.50 194 ALA A N 1
ATOM 1330 C CA . ALA A 1 194 ? -18.758 3.649 18.598 1.00 98.50 194 ALA A CA 1
ATOM 1331 C C . ALA A 1 194 ? -18.870 4.622 19.781 1.00 98.50 194 ALA A C 1
ATOM 1333 O O . ALA A 1 194 ? -18.611 5.813 19.630 1.00 98.50 194 ALA A O 1
ATOM 1334 N N . VAL A 1 195 ? -19.201 4.116 20.970 1.00 98.56 195 VAL A N 1
ATOM 1335 C CA . VAL A 1 195 ? -19.229 4.923 22.198 1.00 98.56 195 VAL A CA 1
ATOM 1336 C C . VAL A 1 195 ? -17.821 5.131 22.746 1.00 98.56 195 VAL A C 1
ATOM 1338 O O . VAL A 1 195 ? -17.000 4.210 22.767 1.00 98.56 195 VAL A O 1
ATOM 1341 N N . ASN A 1 196 ? -17.542 6.332 23.244 1.00 98.62 196 ASN A N 1
ATOM 1342 C CA . ASN A 1 196 ? -16.309 6.593 23.983 1.00 98.62 196 ASN A CA 1
ATOM 1343 C C . ASN A 1 196 ? -16.497 6.349 25.496 1.00 98.62 196 ASN A C 1
ATOM 1345 O O . ASN A 1 196 ? -17.608 6.166 26.002 1.00 98.62 196 ASN A O 1
ATOM 1349 N N . LYS A 1 197 ? -15.390 6.349 26.250 1.00 98.44 197 LYS A N 1
ATOM 1350 C CA . LYS A 1 197 ? -15.421 6.090 27.700 1.00 98.44 197 LYS A CA 1
ATOM 1351 C C . LYS A 1 197 ? -16.212 7.151 28.479 1.00 98.44 197 LYS A C 1
ATOM 1353 O O . LYS A 1 197 ? -16.825 6.813 29.485 1.00 98.44 197 LYS A O 1
ATOM 1358 N N . ALA A 1 198 ? -16.218 8.408 28.034 1.00 98.44 198 ALA A N 1
ATOM 1359 C CA . ALA A 1 198 ? -16.918 9.481 28.738 1.00 98.44 198 ALA A CA 1
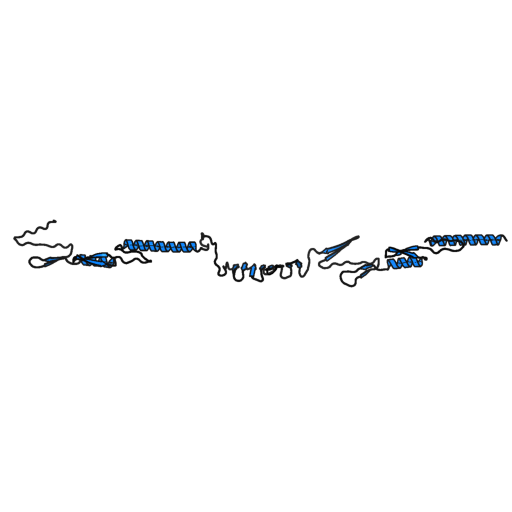ATOM 1360 C C . ALA A 1 198 ? -18.439 9.258 28.737 1.00 98.44 198 ALA A C 1
ATOM 1362 O O . ALA A 1 198 ? -19.079 9.424 29.776 1.00 98.44 198 ALA A O 1
ATOM 1363 N N . GLN A 1 199 ? -18.998 8.798 27.613 1.00 98.50 199 GLN A N 1
ATOM 1364 C CA . GLN A 1 199 ? -20.414 8.431 27.520 1.00 98.50 199 GLN A CA 1
ATOM 1365 C C . GLN A 1 199 ? -20.761 7.254 28.445 1.00 98.50 199 GLN A C 1
ATOM 1367 O O . GLN A 1 199 ? -21.775 7.299 29.143 1.00 98.50 199 GLN A O 1
ATOM 1372 N N . LEU A 1 200 ? -19.896 6.233 28.510 1.00 98.12 200 LEU A N 1
ATOM 1373 C CA . LEU A 1 200 ? -20.077 5.099 29.424 1.00 98.12 200 LEU A CA 1
ATOM 1374 C C . LEU A 1 200 ? -20.017 5.533 30.899 1.00 98.12 200 LEU A C 1
ATOM 1376 O O . LEU A 1 200 ? -20.886 5.163 31.686 1.00 98.12 200 LEU A O 1
ATOM 1380 N N . ASP A 1 201 ? -19.031 6.352 31.273 1.00 98.44 201 ASP A N 1
ATOM 1381 C CA . ASP A 1 201 ? -18.889 6.867 32.639 1.00 98.44 201 ASP A CA 1
ATOM 1382 C C . ASP A 1 201 ? -20.096 7.736 33.046 1.00 98.44 201 ASP A C 1
ATOM 1384 O O . ASP A 1 201 ? -20.549 7.671 34.191 1.00 98.44 201 ASP A O 1
ATOM 1388 N N . ALA A 1 202 ? -20.634 8.542 32.124 1.00 98.31 202 ALA A N 1
ATOM 1389 C CA . ALA A 1 202 ? -21.828 9.352 32.362 1.00 98.31 202 ALA A CA 1
ATOM 1390 C C . ALA A 1 202 ? -23.075 8.484 32.594 1.00 98.31 202 ALA A C 1
ATOM 1392 O O . ALA A 1 202 ? -23.846 8.758 33.516 1.00 98.31 202 ALA A O 1
ATOM 1393 N N . ALA A 1 203 ? -23.245 7.413 31.811 1.00 97.81 203 ALA A N 1
ATOM 1394 C CA . ALA A 1 203 ? -24.338 6.461 31.993 1.00 97.81 203 ALA A CA 1
ATOM 1395 C C . ALA A 1 203 ? -24.262 5.752 33.358 1.00 97.81 203 ALA A C 1
ATOM 1397 O O . ALA A 1 203 ? -25.270 5.679 34.063 1.00 97.81 203 ALA A O 1
ATOM 1398 N N . SER A 1 204 ? -23.069 5.306 33.771 1.00 97.06 204 SER A N 1
ATOM 1399 C CA . SER A 1 204 ? -22.856 4.684 35.087 1.00 97.06 204 SER A CA 1
ATOM 1400 C C . SER A 1 204 ? -23.180 5.643 36.235 1.00 97.06 204 SER A C 1
ATOM 1402 O O . SER A 1 204 ? -23.949 5.302 37.130 1.00 97.06 204 SER A O 1
ATOM 1404 N N . LYS A 1 205 ? -22.695 6.890 36.166 1.00 96.69 205 LYS A N 1
ATOM 1405 C CA . LYS A 1 205 ? -23.004 7.917 37.178 1.00 96.69 205 LYS A CA 1
ATOM 1406 C C . LYS A 1 205 ? -24.500 8.224 37.267 1.00 96.69 205 LYS A C 1
ATOM 1408 O O . LYS A 1 205 ? -25.020 8.429 38.361 1.00 96.69 205 LYS A O 1
ATOM 1413 N N . ALA A 1 206 ? -25.199 8.259 36.132 1.00 97.00 206 ALA A N 1
ATOM 1414 C CA . ALA A 1 206 ? -26.642 8.484 36.113 1.00 97.00 206 ALA A CA 1
ATOM 1415 C C . ALA A 1 206 ? -27.413 7.348 36.810 1.00 97.00 206 ALA A C 1
ATOM 1417 O O . ALA A 1 206 ? -28.422 7.606 37.470 1.00 97.00 206 ALA A O 1
ATOM 1418 N N . GLN A 1 207 ? -26.939 6.105 36.689 1.00 96.06 207 GLN A N 1
ATOM 1419 C CA . GLN A 1 207 ? -27.530 4.957 37.374 1.00 96.06 207 GLN A CA 1
ATOM 1420 C C . GLN A 1 207 ? -27.305 5.015 38.889 1.00 96.06 207 GLN A C 1
ATOM 1422 O O . GLN A 1 207 ? -28.260 4.840 39.649 1.00 96.06 207 GLN A O 1
ATOM 1427 N N . ASP A 1 208 ? -26.082 5.318 39.328 1.00 93.56 208 ASP A N 1
ATOM 1428 C CA . ASP A 1 208 ? -25.764 5.467 40.754 1.00 93.56 208 ASP A CA 1
ATOM 1429 C C . ASP A 1 208 ? -26.610 6.571 41.403 1.00 93.56 208 ASP A C 1
ATOM 1431 O O . ASP A 1 208 ? -27.149 6.387 42.496 1.00 93.56 208 ASP A O 1
ATOM 1435 N N . GLY A 1 209 ? -26.814 7.684 40.686 1.00 94.31 209 GLY A N 1
ATOM 1436 C CA . GLY A 1 209 ? -27.686 8.774 41.124 1.00 94.31 209 GLY A CA 1
ATOM 1437 C C . GLY A 1 209 ? -29.139 8.337 41.336 1.00 94.31 209 GLY A C 1
ATOM 1438 O O . GLY A 1 209 ? -29.725 8.652 42.368 1.00 94.31 209 GLY A O 1
ATOM 1439 N N . LYS A 1 210 ? -29.718 7.556 40.411 1.00 96.19 210 LYS A N 1
ATOM 1440 C CA . LYS A 1 210 ? -31.087 7.024 40.571 1.00 96.19 210 LYS A CA 1
ATOM 1441 C C . LYS A 1 210 ? -31.209 6.093 41.775 1.00 96.19 210 LYS A C 1
ATOM 1443 O O . LYS A 1 210 ? -32.194 6.185 42.506 1.00 96.19 210 LYS A O 1
ATOM 1448 N N . SER A 1 211 ? -30.225 5.217 41.984 1.00 95.06 211 SER A N 1
ATOM 1449 C CA . SER A 1 211 ? -30.191 4.316 43.143 1.00 95.06 211 SER A CA 1
ATOM 1450 C C . SER A 1 211 ? -30.129 5.099 44.452 1.00 95.06 211 SER A C 1
ATOM 1452 O O . SER A 1 211 ? -30.870 4.785 45.381 1.00 95.06 211 SER A O 1
ATOM 1454 N N . ALA A 1 212 ? -29.314 6.158 44.500 1.00 95.75 212 ALA A N 1
ATOM 1455 C CA . ALA A 1 212 ? -29.250 7.047 45.653 1.00 95.75 212 ALA A CA 1
ATOM 1456 C C . ALA A 1 212 ? -30.590 7.738 45.924 1.00 95.75 212 ALA A C 1
ATOM 1458 O O . ALA A 1 212 ? -31.114 7.626 47.028 1.00 95.75 212 ALA A O 1
ATOM 1459 N N . THR A 1 213 ? -31.207 8.343 44.904 1.00 96.81 213 THR A N 1
ATOM 1460 C CA . THR A 1 213 ? -32.523 8.985 45.049 1.00 96.81 213 THR A CA 1
ATOM 1461 C C . THR A 1 213 ? -33.595 8.005 45.541 1.00 96.81 213 THR A C 1
ATOM 1463 O O . THR A 1 213 ? -34.387 8.336 46.426 1.00 96.81 213 THR A O 1
ATOM 1466 N N . LEU A 1 214 ? -33.631 6.781 45.004 1.00 97.44 214 LEU A N 1
ATOM 1467 C CA . LEU A 1 214 ? -34.587 5.766 45.451 1.00 97.44 214 LEU A CA 1
ATOM 1468 C C . LEU A 1 214 ? -34.322 5.339 46.902 1.00 97.44 214 LEU A C 1
ATOM 1470 O O . LEU A 1 214 ? -35.260 5.266 47.696 1.00 97.44 214 LEU A O 1
ATOM 1474 N N . GLY A 1 215 ? -33.063 5.094 47.260 1.00 97.44 215 GLY A N 1
ATOM 1475 C CA . GLY A 1 215 ? -32.668 4.738 48.619 1.00 97.44 215 GLY A CA 1
ATOM 1476 C C . GLY A 1 215 ? -33.022 5.819 49.640 1.00 97.44 215 GLY A C 1
ATOM 1477 O O . GLY A 1 215 ? -33.660 5.529 50.650 1.00 97.44 215 GLY A O 1
ATOM 1478 N N . GLU A 1 216 ? -32.691 7.075 49.344 1.00 97.50 216 GLU A N 1
ATOM 1479 C CA . GLU A 1 216 ? -33.015 8.237 50.180 1.00 97.50 216 GLU A CA 1
ATOM 1480 C C . GLU A 1 216 ? -34.528 8.426 50.340 1.00 97.50 216 GLU A C 1
ATOM 1482 O O . GLU A 1 216 ? -35.012 8.653 51.452 1.00 97.50 216 GLU A O 1
ATOM 1487 N N . SER A 1 217 ? -35.296 8.282 49.252 1.00 98.12 217 SER A N 1
ATOM 1488 C CA . SER A 1 217 ? -36.761 8.376 49.319 1.00 98.12 217 SER A CA 1
ATOM 1489 C C . SER A 1 217 ? -37.375 7.241 50.140 1.00 98.12 217 SER A C 1
ATOM 1491 O O . SER A 1 217 ? -38.298 7.481 50.913 1.00 98.12 217 SER A O 1
ATOM 1493 N N . THR A 1 218 ? -36.824 6.028 50.043 1.00 97.81 218 THR A N 1
ATOM 1494 C CA . THR A 1 218 ? -37.259 4.873 50.840 1.00 97.81 218 THR A CA 1
ATOM 1495 C C . THR A 1 218 ? -36.952 5.085 52.321 1.00 97.81 218 THR A C 1
ATOM 1497 O O . THR A 1 218 ? -37.833 4.896 53.155 1.00 97.81 218 THR A O 1
ATOM 1500 N N . ALA A 1 219 ? -35.738 5.533 52.653 1.00 98.00 219 ALA A N 1
ATOM 1501 C CA . ALA A 1 219 ? -35.351 5.878 54.019 1.00 98.00 219 ALA A CA 1
ATOM 1502 C C . ALA A 1 219 ? -36.265 6.970 54.605 1.00 98.00 219 ALA A C 1
ATOM 1504 O O . ALA A 1 219 ? -36.798 6.823 55.702 1.00 98.00 219 ALA A O 1
ATOM 1505 N N . THR A 1 220 ? -36.535 8.019 53.821 1.00 97.56 220 THR A N 1
ATOM 1506 C CA . THR A 1 220 ? -37.456 9.102 54.200 1.00 97.56 220 THR A CA 1
ATOM 1507 C C . THR A 1 220 ? -38.878 8.585 54.430 1.00 97.56 220 THR A C 1
ATOM 1509 O O . THR A 1 220 ? -39.518 8.973 55.405 1.00 97.56 220 THR A O 1
ATOM 1512 N N . ALA A 1 221 ? -39.376 7.702 53.559 1.00 97.88 221 ALA A N 1
ATOM 1513 C CA . ALA A 1 221 ? -40.715 7.127 53.670 1.00 97.88 221 ALA A CA 1
ATOM 1514 C C . ALA A 1 221 ? -40.860 6.188 54.877 1.00 97.88 221 ALA A C 1
ATOM 1516 O O . ALA A 1 221 ? -41.925 6.148 55.491 1.00 97.88 221 ALA A O 1
ATOM 1517 N N . LEU A 1 222 ? -39.804 5.449 55.227 1.00 97.56 222 LEU A N 1
ATOM 1518 C CA . LEU A 1 222 ? -39.769 4.651 56.451 1.00 97.56 222 LEU A CA 1
ATOM 1519 C C . LEU A 1 222 ? -39.728 5.548 57.697 1.00 97.56 222 LEU A C 1
ATOM 1521 O O . LEU A 1 222 ? -40.382 5.229 58.689 1.00 97.56 222 LEU A O 1
ATOM 1525 N N . GLY A 1 223 ? -39.010 6.673 57.660 1.00 96.50 223 GLY A N 1
ATOM 1526 C CA . GLY A 1 223 ? -38.828 7.534 58.829 1.00 96.50 223 GLY A CA 1
ATOM 1527 C C . GLY A 1 223 ? -38.062 6.815 59.944 1.00 96.50 223 GLY A C 1
ATOM 1528 O O . GLY A 1 223 ? -37.234 5.949 59.671 1.00 96.50 223 GLY A O 1
ATOM 1529 N N . GLY A 1 224 ? -38.316 7.180 61.206 1.00 96.25 224 GLY A N 1
ATOM 1530 C CA . GLY A 1 224 ? -37.668 6.544 62.362 1.00 96.25 224 GLY A CA 1
ATOM 1531 C C . GLY A 1 224 ? -36.140 6.537 62.257 1.00 96.25 224 GLY A C 1
ATOM 1532 O O . GLY A 1 224 ? -35.525 5.511 62.473 1.00 96.25 224 GLY A O 1
ATOM 1533 N N . ASP A 1 225 ? -35.515 7.632 61.833 1.00 96.06 225 ASP A N 1
ATOM 1534 C CA . ASP A 1 225 ? -34.056 7.723 61.653 1.00 96.06 225 ASP A CA 1
ATOM 1535 C C . ASP A 1 225 ? -33.432 6.768 60.609 1.00 96.06 225 ASP A C 1
ATOM 1537 O O . ASP A 1 225 ? -32.205 6.659 60.550 1.00 96.06 225 ASP A O 1
ATOM 1541 N N . ALA A 1 226 ? -34.225 6.109 59.751 1.00 98.00 226 ALA A N 1
ATOM 1542 C CA . ALA A 1 226 ? -33.695 5.366 58.609 1.00 98.00 226 ALA A CA 1
ATOM 1543 C C . ALA A 1 226 ? -32.906 6.297 57.668 1.00 98.00 226 ALA A C 1
ATOM 1545 O O . ALA A 1 226 ? -33.296 7.440 57.415 1.00 98.00 226 ALA A O 1
ATOM 1546 N N . LYS A 1 227 ? -31.797 5.796 57.117 1.00 97.00 227 LYS A N 1
ATOM 1547 C CA . LYS A 1 227 ? -30.897 6.526 56.214 1.00 97.00 227 LYS A CA 1
ATOM 1548 C C . LYS A 1 227 ? -30.533 5.672 55.016 1.00 97.00 227 LYS A C 1
ATOM 1550 O O . LYS A 1 227 ? -30.601 4.452 55.087 1.00 97.00 227 LYS A O 1
ATOM 1555 N N . TYR A 1 228 ? -30.102 6.303 53.932 1.00 97.06 228 TYR A N 1
ATOM 1556 C CA . TYR A 1 228 ? -29.438 5.606 52.838 1.00 97.06 228 TYR A CA 1
ATOM 1557 C C . TYR A 1 228 ? -27.939 5.881 52.891 1.00 97.06 228 TYR A C 1
ATOM 1559 O O . TYR A 1 228 ? -27.505 7.012 52.683 1.00 97.06 228 TYR A O 1
ATOM 1567 N N . GLU A 1 229 ? -27.152 4.850 53.182 1.00 94.25 229 GLU A N 1
ATOM 1568 C CA . GLU A 1 229 ? -25.698 4.950 53.301 1.00 94.25 229 GLU A CA 1
ATOM 1569 C C . GLU A 1 229 ? -25.047 3.723 52.652 1.00 94.25 229 GLU A C 1
ATOM 1571 O O . GLU A 1 229 ? -25.502 2.591 52.814 1.00 94.25 229 GLU A O 1
ATOM 1576 N N . ASN A 1 230 ? -23.974 3.944 51.887 1.00 91.50 230 ASN A N 1
ATOM 1577 C CA . ASN A 1 230 ? -23.186 2.884 51.242 1.00 91.50 230 ASN A CA 1
ATOM 1578 C C . ASN A 1 230 ? -24.011 1.889 50.399 1.00 91.50 230 ASN A C 1
ATOM 1580 O O . ASN A 1 230 ? -23.707 0.699 50.362 1.00 91.50 230 ASN A O 1
ATOM 1584 N N . GLY A 1 231 ? -25.053 2.368 49.713 1.00 93.38 231 GLY A N 1
ATOM 1585 C CA . GLY A 1 231 ? -25.881 1.524 48.847 1.00 93.38 231 GLY A CA 1
ATOM 1586 C C . GLY A 1 231 ? -27.021 0.790 49.556 1.00 93.38 231 GLY A C 1
ATOM 1587 O O . GLY A 1 231 ? -27.708 -0.004 48.917 1.00 93.38 231 GLY A O 1
ATOM 1588 N N . VAL A 1 232 ? -27.232 1.027 50.855 1.00 96.00 232 VAL A N 1
ATOM 1589 C CA . VAL A 1 232 ? -28.216 0.301 51.668 1.00 96.00 232 VAL A CA 1
ATOM 1590 C C . VAL A 1 232 ? -29.081 1.279 52.459 1.00 96.00 232 VAL A C 1
ATOM 1592 O O . VAL A 1 232 ? -28.598 2.293 52.958 1.00 96.00 232 VAL A O 1
ATOM 1595 N N . VAL A 1 233 ? -30.373 0.967 52.586 1.00 97.88 233 VAL A N 1
ATOM 1596 C CA . VAL A 1 233 ? -31.272 1.657 53.518 1.00 97.88 233 VAL A CA 1
ATOM 1597 C C . VAL A 1 233 ? -31.114 1.028 54.902 1.00 97.88 233 VAL A C 1
ATOM 1599 O O . VAL A 1 233 ? -31.353 -0.169 55.063 1.00 97.88 233 VAL A O 1
ATOM 1602 N N . THR A 1 234 ? -30.690 1.806 55.894 1.00 97.12 234 THR A N 1
ATOM 1603 C CA . THR A 1 234 ? -30.588 1.356 57.285 1.00 97.12 234 THR A CA 1
ATOM 1604 C C . THR A 1 234 ? -31.978 1.141 57.874 1.00 97.12 234 THR A C 1
ATOM 1606 O O . THR A 1 234 ? -32.934 1.824 57.502 1.00 97.12 234 THR A O 1
ATOM 1609 N N . SER A 1 235 ? -32.101 0.209 58.819 1.00 97.12 235 SER A N 1
ATOM 1610 C CA . SER A 1 235 ? -33.369 -0.020 59.512 1.00 97.12 235 SER A CA 1
ATOM 1611 C C . SER A 1 235 ? -33.865 1.253 60.214 1.00 97.12 235 SER A C 1
ATOM 1613 O O . SER A 1 235 ? -33.039 1.979 60.778 1.00 97.12 235 SER A O 1
ATOM 1615 N N . PRO A 1 236 ? -35.185 1.519 60.222 1.00 97.56 236 PRO A N 1
ATOM 1616 C CA . PRO A 1 236 ? -35.768 2.534 61.087 1.00 97.56 236 PRO A CA 1
ATOM 1617 C C . PRO A 1 236 ? -35.655 2.126 62.565 1.00 97.56 236 PRO A C 1
ATOM 1619 O O . PRO A 1 236 ? -35.368 0.982 62.905 1.00 97.56 236 PRO A O 1
ATOM 1622 N N . ASN A 1 237 ? -35.927 3.076 63.442 1.00 96.88 237 ASN A N 1
ATOM 1623 C CA . ASN A 1 237 ? -35.982 2.978 64.885 1.00 96.88 237 ASN A CA 1
ATOM 1624 C C . ASN A 1 237 ? -37.278 3.654 65.358 1.00 96.88 237 ASN A C 1
ATOM 1626 O O . ASN A 1 237 ? -37.321 4.853 65.642 1.00 96.88 237 ASN A O 1
ATOM 1630 N N . TYR A 1 238 ? -38.370 2.892 65.391 1.00 97.88 238 TYR A N 1
ATOM 1631 C CA . TYR A 1 238 ? -39.657 3.398 65.862 1.00 97.88 238 TYR A CA 1
ATOM 1632 C C . TYR A 1 238 ? -39.727 3.316 67.384 1.00 97.88 238 TYR A C 1
ATOM 1634 O O . TYR A 1 238 ? -39.720 2.222 67.944 1.00 97.88 238 TYR A O 1
ATOM 1642 N N . GLN A 1 239 ? -39.824 4.467 68.046 1.00 95.88 239 GLN A N 1
ATOM 1643 C CA . GLN A 1 239 ? -40.004 4.559 69.495 1.00 95.88 239 GLN A CA 1
ATOM 1644 C C . GLN A 1 239 ? -41.453 4.212 69.870 1.00 95.88 239 GLN A C 1
ATOM 1646 O O . GLN A 1 239 ? -42.391 4.808 69.338 1.00 95.88 239 GLN A O 1
ATOM 1651 N N . ILE A 1 240 ? -41.638 3.276 70.801 1.00 95.81 24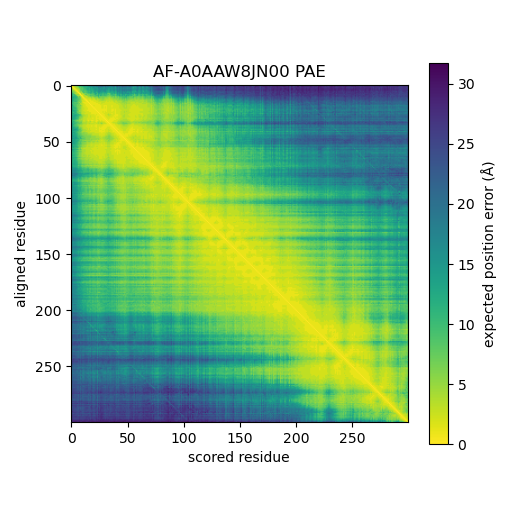0 ILE A N 1
ATOM 1652 C CA . ILE A 1 240 ? -42.951 2.802 71.256 1.00 95.81 240 ILE A CA 1
ATOM 1653 C C . ILE A 1 240 ? -43.046 3.001 72.767 1.00 95.81 240 ILE A C 1
ATOM 1655 O O . ILE A 1 240 ? -42.168 2.553 73.503 1.00 95.81 240 ILE A O 1
ATOM 1659 N N . THR A 1 241 ? -44.119 3.636 73.237 1.00 94.38 241 THR A N 1
ATOM 1660 C CA . THR A 1 241 ? -44.459 3.685 74.666 1.00 94.38 241 THR A CA 1
ATOM 1661 C C . THR A 1 241 ? -45.432 2.557 74.983 1.00 94.38 241 THR A C 1
ATOM 1663 O O . THR A 1 241 ? -46.519 2.475 74.411 1.00 94.38 241 THR A O 1
ATOM 1666 N N . ASN A 1 242 ? -45.017 1.670 75.878 1.00 90.88 242 ASN A N 1
ATOM 1667 C CA . ASN A 1 242 ? -45.773 0.501 76.300 1.00 90.88 242 ASN A CA 1
ATOM 1668 C C . ASN A 1 242 ? -46.857 0.893 77.322 1.00 90.88 242 ASN A C 1
ATOM 1670 O O . ASN A 1 242 ? -46.816 1.967 77.922 1.00 90.88 242 ASN A O 1
ATOM 1674 N N . LEU A 1 243 ? -47.825 -0.001 77.554 1.00 88.88 243 LEU A N 1
ATOM 1675 C CA . LEU A 1 243 ? -48.952 0.243 78.471 1.00 88.88 243 LEU A CA 1
ATOM 1676 C C . LEU A 1 243 ? -48.528 0.487 79.930 1.00 88.88 243 LEU A C 1
ATOM 1678 O O . LEU A 1 243 ? -49.254 1.143 80.671 1.00 88.88 243 LEU A O 1
ATOM 1682 N N . ASP A 1 244 ? -47.368 -0.027 80.340 1.00 88.94 244 ASP A N 1
ATOM 1683 C CA . ASP A 1 244 ? -46.782 0.185 81.670 1.00 88.94 244 ASP A CA 1
ATOM 1684 C C . ASP A 1 244 ? -45.967 1.492 81.779 1.00 88.94 244 ASP A C 1
ATOM 1686 O O . ASP A 1 244 ? -45.376 1.771 82.822 1.00 88.94 244 ASP A O 1
ATOM 1690 N N . GLY A 1 245 ? -45.923 2.293 80.709 1.00 89.25 245 GLY A N 1
ATOM 1691 C CA . GLY A 1 245 ? -45.156 3.536 80.623 1.00 89.25 245 GLY A CA 1
ATOM 1692 C C . GLY A 1 245 ? -43.676 3.358 80.266 1.00 89.25 245 GLY A C 1
ATOM 1693 O O . GLY A 1 245 ? -42.970 4.359 80.140 1.00 89.25 245 GLY A O 1
ATOM 1694 N N . SER A 1 246 ? -43.185 2.126 80.085 1.00 93.94 246 SER A N 1
ATOM 1695 C CA . SER A 1 246 ? -41.823 1.876 79.590 1.00 93.94 246 SER A CA 1
ATOM 1696 C C . SER A 1 246 ? -41.704 2.145 78.083 1.00 93.94 246 SER A C 1
ATOM 1698 O O . SER A 1 246 ? -42.699 2.127 77.360 1.00 93.94 246 SER A O 1
ATOM 1700 N N . ASN A 1 247 ? -40.482 2.367 77.585 1.00 94.12 247 ASN A N 1
ATOM 1701 C CA . ASN A 1 247 ? -40.225 2.546 76.153 1.00 94.12 247 ASN A CA 1
ATOM 1702 C C . ASN A 1 247 ? -39.540 1.316 75.545 1.00 94.12 247 ASN A C 1
ATOM 1704 O O . ASN A 1 247 ? -38.628 0.743 76.140 1.00 94.12 247 ASN A O 1
ATOM 1708 N N . SER A 1 248 ? -39.940 0.963 74.326 1.00 93.94 248 SER A N 1
ATOM 1709 C CA . SER A 1 248 ? -39.299 -0.044 73.477 1.00 93.94 248 SER A CA 1
ATOM 1710 C C . SER A 1 248 ? -39.054 0.509 72.069 1.00 93.94 248 SER A C 1
ATOM 1712 O O . SER A 1 248 ? -39.475 1.624 71.748 1.00 93.94 248 SER A O 1
ATOM 1714 N N . THR A 1 249 ? -38.338 -0.248 71.237 1.00 96.38 249 THR A N 1
ATOM 1715 C CA . THR A 1 249 ? -38.070 0.124 69.846 1.00 96.38 249 THR A CA 1
ATOM 1716 C C . THR A 1 249 ? -38.423 -0.996 68.877 1.00 96.38 249 THR A C 1
ATOM 1718 O O . THR A 1 249 ? -38.358 -2.176 69.224 1.00 96.38 249 THR A O 1
ATOM 1721 N N . ALA A 1 250 ? -38.791 -0.623 67.651 1.00 97.00 250 ALA A N 1
ATOM 1722 C CA . ALA A 1 250 ? -39.035 -1.550 66.551 1.00 97.00 250 ALA A CA 1
ATOM 1723 C C . ALA A 1 250 ? -38.205 -1.170 65.319 1.00 97.00 250 ALA A C 1
ATOM 1725 O O . ALA A 1 250 ? -38.192 -0.011 64.902 1.00 97.00 250 ALA A O 1
ATOM 1726 N N . ALA A 1 251 ? -37.545 -2.169 64.726 1.00 96.81 251 ALA A N 1
ATOM 1727 C CA . ALA A 1 251 ? -36.680 -1.997 63.558 1.00 96.81 251 ALA A CA 1
ATOM 1728 C C . ALA A 1 251 ? -37.418 -2.145 62.216 1.00 96.81 251 ALA A C 1
ATOM 1730 O O . ALA A 1 251 ? -36.822 -2.001 61.150 1.00 96.81 251 ALA A O 1
ATOM 1731 N N . THR A 1 252 ? -38.713 -2.468 62.253 1.00 96.94 252 THR A N 1
ATOM 1732 C CA . THR A 1 252 ? -39.559 -2.615 61.069 1.00 96.94 252 THR A CA 1
ATOM 1733 C C . THR A 1 252 ? -40.942 -2.024 61.314 1.00 96.94 252 THR A C 1
ATOM 1735 O O . THR A 1 252 ? -41.417 -1.941 62.450 1.00 96.94 252 THR A O 1
ATOM 1738 N N . VAL A 1 253 ? -41.617 -1.640 60.227 1.00 97.19 253 VAL A N 1
ATOM 1739 C CA . VAL A 1 253 ? -43.009 -1.164 60.277 1.00 97.19 253 VAL A CA 1
ATOM 1740 C C . VAL A 1 253 ? -43.933 -2.252 60.833 1.00 97.19 253 VAL A C 1
ATOM 1742 O O . VAL A 1 253 ? -44.826 -1.960 61.624 1.00 97.19 253 VAL A O 1
ATOM 1745 N N . GLY A 1 254 ? -43.703 -3.513 60.451 1.00 97.62 254 GLY A N 1
ATOM 1746 C CA . GLY A 1 254 ? -44.509 -4.650 60.900 1.00 97.62 254 GLY A CA 1
ATOM 1747 C C . GLY A 1 254 ? -44.439 -4.860 62.411 1.00 97.62 254 GLY A C 1
ATOM 1748 O O . GLY A 1 254 ? -45.479 -5.023 63.051 1.00 97.62 254 GLY A O 1
ATOM 1749 N N . ASP A 1 255 ? -43.238 -4.784 62.988 1.00 96.81 255 ASP A N 1
ATOM 1750 C CA . ASP A 1 255 ? -43.042 -4.921 64.434 1.00 96.81 255 ASP A CA 1
ATOM 1751 C C . ASP A 1 255 ? -43.692 -3.756 65.193 1.00 96.81 255 ASP A C 1
ATOM 1753 O O . ASP A 1 255 ? -44.392 -3.973 66.181 1.00 96.81 255 ASP A O 1
ATOM 1757 N N . ALA A 1 256 ? -43.538 -2.523 64.694 1.00 97.06 256 ALA A N 1
ATOM 1758 C CA . ALA A 1 256 ? -44.140 -1.343 65.311 1.00 97.06 256 ALA A CA 1
ATOM 1759 C C . ALA A 1 256 ? -45.677 -1.416 65.336 1.00 97.06 256 ALA A C 1
ATOM 1761 O O . ALA A 1 256 ? -46.298 -1.203 66.381 1.00 97.06 256 ALA A O 1
ATOM 1762 N N . ILE A 1 257 ? -46.295 -1.770 64.202 1.00 97.19 257 ILE A N 1
ATOM 1763 C CA . ILE A 1 257 ? -47.752 -1.937 64.096 1.00 97.19 257 ILE A CA 1
ATOM 1764 C C . ILE A 1 257 ? -48.233 -3.083 64.988 1.00 97.19 257 ILE A C 1
ATOM 1766 O O . ILE A 1 257 ? -49.266 -2.953 65.644 1.00 97.19 257 ILE A O 1
ATOM 1770 N N . SER A 1 258 ? -47.488 -4.188 65.049 1.00 96.31 258 SER A N 1
ATOM 1771 C CA . SER A 1 258 ? -47.844 -5.336 65.890 1.00 96.31 258 SER A CA 1
ATOM 1772 C C . SER A 1 258 ? -47.846 -4.970 67.373 1.00 96.31 258 SER A C 1
ATOM 1774 O O . SER A 1 258 ? -48.793 -5.317 68.080 1.00 96.31 258 SER A O 1
ATOM 1776 N N . SER A 1 259 ? -46.848 -4.207 67.829 1.00 95.12 259 SER A N 1
ATOM 1777 C CA . SER A 1 259 ? -46.783 -3.691 69.201 1.00 95.12 259 SER A CA 1
ATOM 1778 C C . SER A 1 259 ? -47.947 -2.750 69.525 1.00 95.12 259 SER A C 1
ATOM 1780 O O . SER A 1 259 ? -48.594 -2.913 70.561 1.00 95.12 259 SER A O 1
ATOM 1782 N N . LEU A 1 260 ? -48.285 -1.818 68.623 1.00 94.44 260 LEU A N 1
ATOM 1783 C CA . LEU A 1 260 ? -49.469 -0.962 68.790 1.00 94.44 260 LEU A CA 1
ATOM 1784 C C . LEU A 1 260 ? -50.764 -1.785 68.840 1.00 94.44 260 LEU A C 1
ATOM 1786 O O . LEU A 1 260 ? -51.626 -1.539 69.682 1.00 94.44 260 LEU A O 1
ATOM 1790 N N . ASN A 1 261 ? -50.904 -2.781 67.965 1.00 94.56 261 ASN A N 1
ATOM 1791 C CA . ASN A 1 261 ? -52.082 -3.642 67.928 1.00 94.56 261 ASN A CA 1
ATOM 1792 C C . ASN A 1 261 ? -52.222 -4.472 69.214 1.00 94.56 261 ASN A C 1
ATOM 1794 O O . ASN A 1 261 ? -53.324 -4.603 69.750 1.00 94.56 261 ASN A O 1
ATOM 1798 N N . ALA A 1 262 ? -51.115 -4.993 69.749 1.00 92.44 262 ALA A N 1
ATOM 1799 C CA . ALA A 1 262 ? -51.105 -5.675 71.041 1.00 92.44 262 ALA A CA 1
ATOM 1800 C C . ALA A 1 262 ? -51.567 -4.738 72.171 1.00 92.44 262 ALA A C 1
ATOM 1802 O O . ALA A 1 262 ? -52.418 -5.118 72.978 1.00 92.44 262 ALA A O 1
ATOM 1803 N N . ALA A 1 263 ? -51.088 -3.490 72.186 1.00 91.00 263 ALA A N 1
ATOM 1804 C CA . ALA A 1 263 ? -51.508 -2.498 73.172 1.00 91.00 263 ALA A CA 1
ATOM 1805 C C . ALA A 1 263 ? -53.016 -2.192 73.085 1.00 91.00 263 ALA A C 1
ATOM 1807 O O . ALA A 1 263 ? -53.714 -2.248 74.095 1.00 91.00 263 ALA A O 1
ATOM 1808 N N . VAL A 1 264 ? -53.545 -1.946 71.881 1.00 91.50 264 VAL A N 1
ATOM 1809 C CA . VAL A 1 264 ? -54.971 -1.622 71.658 1.00 91.50 264 VAL A CA 1
ATOM 1810 C C . VAL A 1 264 ? -55.903 -2.792 71.993 1.00 91.50 264 VAL A C 1
ATOM 1812 O O . VAL A 1 264 ? -57.045 -2.586 72.404 1.00 91.50 264 VAL A O 1
ATOM 1815 N N . THR A 1 265 ? -55.437 -4.030 71.820 1.00 90.69 265 THR A N 1
ATOM 1816 C CA . THR A 1 265 ? -56.248 -5.232 72.074 1.00 90.69 265 THR A CA 1
ATOM 1817 C C . THR A 1 265 ? -56.161 -5.747 73.512 1.00 90.69 265 THR A C 1
ATOM 1819 O O . THR A 1 265 ? -56.981 -6.586 73.901 1.00 90.69 265 THR A O 1
ATOM 1822 N N . THR A 1 266 ? -55.226 -5.233 74.316 1.00 92.00 266 THR A N 1
ATOM 1823 C CA . THR A 1 266 ? -55.096 -5.577 75.737 1.00 92.00 266 THR A CA 1
ATOM 1824 C C . THR A 1 266 ? -56.263 -4.973 76.541 1.00 92.00 266 THR A C 1
ATOM 1826 O O . THR A 1 266 ? -56.506 -3.770 76.448 1.00 92.00 266 THR A O 1
ATOM 1829 N N . PRO A 1 267 ? -57.023 -5.767 77.325 1.00 89.94 267 PRO A N 1
ATOM 1830 C CA . PRO A 1 267 ? -58.143 -5.254 78.117 1.00 89.94 267 PRO A CA 1
ATOM 1831 C C . PRO A 1 267 ? -57.718 -4.284 79.230 1.00 89.94 267 PRO A C 1
ATOM 1833 O O . PRO A 1 267 ? -56.708 -4.490 79.899 1.00 89.94 267 PRO A O 1
ATOM 1836 N N . LEU A 1 268 ? -58.555 -3.282 79.494 1.00 89.25 268 LEU A N 1
ATOM 1837 C CA . LEU A 1 268 ? -58.487 -2.432 80.680 1.00 89.25 268 LEU A CA 1
ATOM 1838 C C . LEU A 1 268 ? -59.120 -3.154 81.870 1.00 89.25 268 LEU A C 1
ATOM 1840 O O . LEU A 1 268 ? -60.182 -3.762 81.733 1.00 89.25 268 LEU A O 1
ATOM 1844 N N . THR A 1 269 ? -58.494 -3.059 83.041 1.00 88.12 269 THR A N 1
ATOM 1845 C CA . THR A 1 269 ? -59.003 -3.647 84.288 1.00 88.12 269 THR A CA 1
ATOM 1846 C C . THR A 1 269 ? -59.506 -2.545 85.212 1.00 88.12 269 THR A C 1
ATOM 1848 O O . THR A 1 269 ? -58.765 -1.616 85.522 1.00 88.12 269 THR A O 1
ATOM 1851 N N . PHE A 1 270 ? -60.751 -2.664 85.670 1.00 86.44 270 PHE A N 1
ATOM 1852 C CA . PHE A 1 270 ? -61.370 -1.766 86.644 1.00 86.44 270 PHE A CA 1
ATOM 1853 C C . PHE A 1 270 ? -61.622 -2.537 87.936 1.00 86.44 270 PHE A C 1
ATOM 1855 O O . PHE A 1 270 ? -62.183 -3.636 87.911 1.00 86.44 270 PHE A O 1
ATOM 1862 N N . THR A 1 271 ? -61.208 -1.981 89.066 1.00 84.00 271 THR A N 1
ATOM 1863 C CA . THR A 1 271 ? -61.394 -2.577 90.396 1.00 84.00 271 THR A CA 1
ATOM 1864 C C . THR A 1 271 ? -62.297 -1.679 91.228 1.00 84.00 271 THR A C 1
ATOM 1866 O O . THR A 1 271 ? -62.061 -0.472 91.280 1.00 84.00 271 THR A O 1
ATOM 1869 N N . GLY A 1 272 ? -63.322 -2.259 91.853 1.00 83.19 272 GLY A N 1
ATOM 1870 C CA . GLY A 1 272 ? -64.164 -1.569 92.835 1.00 83.19 272 GLY A CA 1
ATOM 1871 C C . GLY A 1 272 ? -63.795 -1.961 94.266 1.00 83.19 272 GLY A C 1
ATOM 1872 O O . GLY A 1 272 ? -62.882 -2.760 94.475 1.00 83.19 272 GLY A O 1
ATOM 1873 N N . ASP A 1 273 ? -64.553 -1.457 95.244 1.00 80.81 273 ASP A N 1
ATOM 1874 C CA . ASP A 1 273 ? -64.383 -1.811 96.666 1.00 80.81 273 ASP A CA 1
ATOM 1875 C C . ASP A 1 273 ? -64.546 -3.324 96.918 1.00 80.81 273 ASP A C 1
ATOM 1877 O O . ASP A 1 273 ? -63.962 -3.880 97.848 1.00 80.81 273 ASP A O 1
ATOM 1881 N N . SER A 1 274 ? -65.298 -4.017 96.052 1.00 82.56 274 SER A N 1
ATOM 1882 C CA . SER A 1 274 ? -65.267 -5.475 95.917 1.00 82.56 274 SER A CA 1
ATOM 1883 C C . SER A 1 274 ? -65.390 -5.890 94.444 1.00 82.56 274 SER A C 1
ATOM 1885 O O . SER A 1 274 ? -66.203 -5.346 93.698 1.00 82.56 274 SER A O 1
ATOM 1887 N N . GLY A 1 275 ? -64.574 -6.857 94.013 1.00 85.31 275 GLY A N 1
ATOM 1888 C CA . GLY A 1 275 ? -64.578 -7.384 92.643 1.00 85.31 275 GLY A CA 1
ATOM 1889 C C . GLY A 1 275 ? -63.813 -6.545 91.605 1.00 85.31 275 GLY A C 1
ATOM 1890 O O . GLY A 1 275 ? -63.260 -5.481 91.885 1.00 85.31 275 GLY A O 1
ATOM 1891 N N . SER A 1 276 ? -63.750 -7.062 90.376 1.00 90.19 276 SER A N 1
ATOM 1892 C CA . SER A 1 276 ? -63.099 -6.415 89.233 1.00 90.19 276 SER A CA 1
ATOM 1893 C C . SER A 1 276 ? -63.787 -6.800 87.924 1.00 90.19 276 SER A C 1
ATOM 1895 O O . SER A 1 276 ? -64.388 -7.871 87.826 1.00 90.19 276 SER A O 1
ATOM 1897 N N . SER A 1 277 ? -63.684 -5.935 86.916 1.00 90.50 277 SER A N 1
ATOM 1898 C CA . SER A 1 277 ? -64.100 -6.221 85.543 1.00 90.50 277 SER A CA 1
ATOM 1899 C C . SER A 1 277 ? -62.979 -5.899 84.559 1.00 90.50 277 SER A C 1
ATOM 1901 O O . SER A 1 277 ? -62.205 -4.962 84.763 1.00 90.50 277 SER A O 1
ATOM 1903 N N . THR A 1 278 ? -62.906 -6.667 83.475 1.00 91.62 278 THR A N 1
ATOM 1904 C CA . THR A 1 278 ? -62.010 -6.402 82.351 1.00 91.62 278 THR A CA 1
ATOM 1905 C C . THR A 1 278 ? -62.827 -6.050 81.120 1.00 91.62 278 THR A C 1
ATOM 1907 O O . THR A 1 278 ? -63.766 -6.753 80.753 1.00 91.62 278 THR A O 1
ATOM 1910 N N . ASN A 1 279 ? -62.483 -4.937 80.485 1.00 90.00 279 ASN A N 1
ATOM 1911 C CA . ASN A 1 279 ? -63.220 -4.394 79.351 1.00 90.00 279 ASN A CA 1
ATOM 1912 C C . ASN A 1 279 ? -62.238 -4.008 78.251 1.00 90.00 279 ASN A C 1
ATOM 1914 O O . ASN A 1 279 ? -61.127 -3.560 78.522 1.00 90.00 279 ASN A O 1
ATOM 1918 N N . LYS A 1 280 ? -62.626 -4.190 76.990 1.00 89.88 280 LYS A N 1
ATOM 1919 C CA . LYS A 1 280 ? -61.777 -3.786 75.862 1.00 89.88 280 LYS A CA 1
ATOM 1920 C C . LYS A 1 280 ? -61.964 -2.301 75.571 1.00 89.88 280 LYS A C 1
ATOM 1922 O O . LYS A 1 280 ? -63.029 -1.739 75.848 1.00 89.88 280 LYS A O 1
ATOM 1927 N N . LEU A 1 281 ? -60.948 -1.675 74.978 1.00 89.06 281 LEU A N 1
ATOM 1928 C CA . LEU A 1 281 ? -61.057 -0.291 74.527 1.00 89.06 281 LEU A CA 1
ATOM 1929 C C . LEU A 1 281 ? -62.261 -0.141 73.579 1.00 89.06 281 LEU A C 1
ATOM 1931 O O . LEU A 1 281 ? -62.466 -0.966 72.690 1.00 89.06 281 LEU A O 1
ATOM 1935 N N . GLY A 1 282 ? -63.082 0.886 73.809 1.00 85.12 282 GLY A N 1
ATOM 1936 C CA . GLY A 1 282 ? -64.305 1.146 73.040 1.00 85.12 282 GLY A CA 1
ATOM 1937 C C . GLY A 1 282 ? -65.558 0.383 73.496 1.00 85.12 282 GLY A C 1
ATOM 1938 O O . GLY A 1 282 ? -66.626 0.618 72.938 1.00 85.12 282 GLY A O 1
ATOM 1939 N N . THR A 1 283 ? -65.472 -0.498 74.502 1.00 90.19 283 THR A N 1
ATOM 1940 C CA . THR A 1 283 ? -66.661 -1.135 75.108 1.00 90.19 283 THR A CA 1
ATOM 1941 C C . THR A 1 283 ? -67.270 -0.279 76.226 1.00 90.19 283 THR A C 1
ATOM 1943 O O . THR A 1 283 ? -66.563 0.480 76.889 1.00 90.19 283 THR A O 1
ATOM 1946 N N . THR A 1 284 ? -68.588 -0.382 76.434 1.00 86.44 284 THR A N 1
ATOM 1947 C CA . THR A 1 284 ? -69.292 0.332 77.512 1.00 86.44 284 THR A CA 1
ATOM 1948 C C . THR A 1 284 ? -69.088 -0.366 78.853 1.00 86.44 284 THR A C 1
ATOM 1950 O O . THR A 1 284 ? -69.473 -1.522 79.012 1.00 86.44 284 THR A O 1
ATOM 1953 N N . LEU A 1 285 ? -68.565 0.365 79.838 1.00 85.75 285 LEU A N 1
ATOM 1954 C CA . LEU A 1 285 ? -68.585 -0.040 81.241 1.00 85.75 285 LEU A CA 1
ATOM 1955 C C . LEU A 1 285 ? -69.836 0.537 81.914 1.00 85.75 285 LEU A C 1
ATOM 1957 O O . LEU A 1 285 ? -69.972 1.753 82.034 1.00 85.75 285 LEU A O 1
ATOM 1961 N N . ALA A 1 286 ? -70.743 -0.329 82.363 1.00 82.56 286 ALA A N 1
ATOM 1962 C CA . ALA A 1 286 ? -71.854 0.081 83.213 1.00 82.56 286 ALA A CA 1
ATOM 1963 C C . ALA A 1 286 ? -71.386 0.152 84.674 1.00 82.56 286 ALA A C 1
ATOM 1965 O O . ALA A 1 286 ? -70.891 -0.836 85.213 1.00 82.56 286 ALA A O 1
ATOM 1966 N N . ILE A 1 287 ? -71.559 1.311 85.312 1.00 81.62 287 ILE A N 1
ATOM 1967 C CA . ILE A 1 287 ? -71.348 1.496 86.752 1.00 81.62 287 ILE A CA 1
ATOM 1968 C C . ILE A 1 287 ? -72.732 1.652 87.376 1.00 81.62 287 ILE A C 1
ATOM 1970 O O . ILE A 1 287 ? -73.457 2.582 87.031 1.00 81.62 287 ILE A O 1
ATOM 1974 N N . THR A 1 288 ? -73.112 0.723 88.248 1.00 77.88 288 THR A N 1
ATOM 1975 C CA . THR A 1 288 ? -74.407 0.720 88.939 1.00 77.88 288 THR A CA 1
ATOM 1976 C C . THR A 1 288 ? -74.197 1.041 90.415 1.00 77.88 288 THR A C 1
ATOM 1978 O O . THR A 1 288 ? -73.438 0.335 91.078 1.00 77.88 288 THR A O 1
ATOM 1981 N N . GLY A 1 289 ? -74.848 2.089 90.924 1.00 76.69 289 GLY A N 1
ATOM 1982 C CA . GLY A 1 289 ? -74.941 2.348 92.365 1.00 76.69 289 GLY A CA 1
ATOM 1983 C C . GLY A 1 289 ? -76.006 1.483 93.047 1.00 76.69 289 GLY A C 1
ATOM 1984 O O . GLY A 1 289 ? -76.812 0.842 92.370 1.00 76.69 289 GLY A O 1
ATOM 1985 N N . ASP A 1 290 ? -75.992 1.450 94.380 1.00 82.00 290 ASP A N 1
ATOM 1986 C CA . ASP A 1 290 ? -77.100 0.906 95.173 1.00 82.00 290 ASP A CA 1
ATOM 1987 C C . ASP A 1 290 ? -78.235 1.941 95.311 1.00 82.00 290 ASP A C 1
ATOM 1989 O O . ASP A 1 290 ? -78.177 3.031 94.736 1.00 82.00 290 ASP A O 1
ATOM 1993 N N . ASP A 1 291 ? -79.261 1.623 96.103 1.00 85.12 291 ASP A N 1
ATOM 1994 C CA . ASP A 1 291 ? -80.421 2.499 96.317 1.00 85.12 291 ASP A CA 1
ATOM 1995 C C . ASP A 1 291 ? -80.057 3.892 96.888 1.00 85.12 291 ASP A C 1
ATOM 1997 O O . ASP A 1 291 ? -80.882 4.807 96.839 1.00 85.12 291 ASP A O 1
ATOM 2001 N N . ASN A 1 292 ? -78.832 4.085 97.404 1.00 84.00 292 ASN A N 1
ATOM 2002 C CA . ASN A 1 292 ? -78.356 5.339 97.993 1.00 84.00 292 ASN A CA 1
ATOM 2003 C C . ASN A 1 292 ? -77.387 6.129 97.087 1.00 84.00 292 ASN A C 1
ATOM 2005 O O . ASN A 1 292 ? -77.041 7.264 97.429 1.00 84.00 292 ASN A O 1
ATOM 2009 N N . ILE A 1 293 ? -76.939 5.579 95.948 1.00 79.75 293 ILE A N 1
ATOM 2010 C CA . ILE A 1 293 ? -75.947 6.212 95.059 1.00 79.75 293 ILE A CA 1
ATOM 2011 C C . ILE A 1 293 ? -76.494 6.322 93.629 1.00 79.75 293 ILE A C 1
ATOM 2013 O O . ILE A 1 293 ? -76.583 5.346 92.891 1.00 79.75 293 ILE A O 1
ATOM 2017 N N . THR A 1 294 ? -76.784 7.548 93.179 1.00 78.69 294 THR A N 1
ATOM 2018 C CA . THR A 1 294 ? -77.090 7.823 91.763 1.00 78.69 294 THR A CA 1
ATOM 2019 C C . THR A 1 294 ? -75.801 8.077 90.984 1.00 78.69 294 THR A C 1
ATOM 2021 O O . THR A 1 294 ? -75.150 9.107 91.156 1.00 78.69 294 THR A O 1
ATOM 2024 N N . THR A 1 295 ? -75.429 7.160 90.095 1.00 79.81 295 THR A N 1
ATOM 2025 C CA . THR A 1 295 ? -74.253 7.303 89.226 1.00 79.81 295 THR A CA 1
ATOM 2026 C C . THR A 1 295 ? -74.634 7.983 87.914 1.00 79.81 295 THR A C 1
ATOM 2028 O O . THR A 1 295 ? -75.395 7.430 87.122 1.00 79.81 295 THR A O 1
ATOM 2031 N N . THR A 1 296 ? -74.087 9.175 87.659 1.00 74.75 296 THR A N 1
ATOM 2032 C CA . THR A 1 296 ? -74.258 9.881 86.379 1.00 74.75 296 THR A CA 1
ATOM 2033 C C . THR A 1 296 ? -72.923 9.922 85.649 1.00 74.75 296 THR A C 1
ATOM 2035 O O . THR A 1 296 ? -71.945 10.450 86.174 1.00 74.75 296 THR A O 1
ATOM 2038 N N . ALA A 1 297 ? -72.871 9.375 84.435 1.00 73.38 297 ALA A N 1
ATOM 2039 C CA . ALA A 1 297 ? -71.725 9.567 83.557 1.00 73.38 297 ALA A CA 1
ATOM 2040 C C . ALA A 1 297 ? -71.828 10.958 82.915 1.00 73.38 297 ALA A C 1
ATOM 2042 O O . ALA A 1 297 ? -72.796 11.251 82.215 1.00 73.38 297 ALA A O 1
ATOM 2043 N N . SER A 1 298 ? -70.837 11.814 83.150 1.00 64.81 298 SER A N 1
ATOM 2044 C CA . SER A 1 298 ? -70.698 13.097 82.456 1.00 64.81 298 SER A CA 1
ATOM 2045 C C . SER A 1 298 ? -69.273 13.230 81.933 1.00 64.81 298 SER A C 1
ATOM 2047 O O . SER A 1 298 ? -68.344 12.724 82.561 1.00 64.81 298 SER A O 1
ATOM 2049 N N . GLN A 1 299 ? -69.105 13.847 80.762 1.00 61.09 299 GLN A N 1
ATOM 2050 C CA . GLN A 1 299 ? -67.775 14.201 80.266 1.00 61.09 299 GLN A CA 1
ATOM 2051 C C . GLN A 1 299 ? -67.270 15.387 81.095 1.00 61.09 299 GLN A C 1
ATOM 2053 O O . GLN A 1 299 ? -67.960 16.406 81.157 1.00 61.09 299 GLN A O 1
ATOM 2058 N N . GLY A 1 300 ? -66.130 15.210 81.765 1.00 42.09 300 GLY A N 1
ATOM 2059 C CA . GLY A 1 300 ? -65.402 16.280 82.451 1.00 42.09 300 GLY A CA 1
ATOM 2060 C C . GLY A 1 300 ? -64.525 17.078 81.502 1.00 42.09 300 GLY A C 1
ATOM 2061 O O . GLY A 1 300 ? -64.122 16.507 80.463 1.00 42.09 300 GLY A O 1
#

InterPro domains:
  IPR011049 Serralysin-like metalloprotease, C-terminal [SSF101967] (82-203)

Radius of gyration: 70.46 Å; Cα contacts (8 Å, |Δi|>4): 370; chains: 1; bounding box: 154×27×201 Å

Mean predicted aligned error: 10.81 Å